Protein AF-A0A410VHI1-F1 (afdb_monomer_lite)

Organism: NCBI:txid1325090

pLDDT: mean 83.97, std 17.62, range [33.5, 98.44]

Radius of gyration: 56.82 Å; chains: 1; bounding box: 134×60×137 Å

Sequence (355 aa):
MPKRRAELAAAEDALKWAASELAWTGETAELVDRIPPRAKASAVQGLLTSRGGRFAAVENAQKTLEDAGEKLANLQARIEAIGTPQDLSGLAGVVKSTSALGDLDAPLLATQREYRDADELCRQQMAMMNPAVVDETSLRAMKILVEAAVKAHRDAVRDLEGRTQSQQAAIRDPTRAVENNRKSYARLVSDEKIVSAEDLTKLRERRDAGWPIIRRRHVDNIAVPESEERAFADGDALLHAYETAVGHADAAADQRFQNAESTAAAMVLARQIADQQDALDSNKQELASLAAERSALAMPGPACGTVSRMARCPLTRCSTGSTRGPICWIRSPSATAQLARQRRCNTKSQKPSDS

Foldseek 3Di:
DVVVVVVVVVVLVVLVVVCVVVPHDDHSVVSVVPPPDVVVVVVVVVVVVVVVVVVVVVVVVVVVVVVVVVVVVVVVVVVVVVPDDDPCVVVVVVVVVVCVVPDPVVVVVVVVVVVVVVVVVVQVLQCPFVVRDRDPVVVVVADDDDPVVLVVLVVVLVVLVVVLVVLVVVLVPLVVVLVVLVVVLVCLCPVLVAQDPVNLVVLVVLLVLLVVVCCCVPVVVHDDPVVSQCVNQVPHDSVVSNVVSVVVSVVNVVSCVVCVVSNVSSVVSVVSSVVSVVVSVVSVVVSVVSVVVVVVSSPPDPRDRNGDDDDPDPPPDPDDDDDDDDDDDPDDDDPPVPVVVVVVPPPPDDDDDDD

Structure (mmCIF, N/CA/C/O backbone):
data_AF-A0A410VHI1-F1
#
_entry.id   AF-A0A410VHI1-F1
#
loop_
_atom_site.group_PDB
_atom_site.id
_atom_site.type_symbol
_atom_site.label_atom_id
_atom_site.label_alt_id
_atom_site.label_comp_id
_atom_site.label_asym_id
_atom_site.label_entity_id
_atom_site.label_seq_id
_atom_site.pdbx_PDB_ins_code
_atom_site.Cartn_x
_atom_site.Cartn_y
_atom_site.Cartn_z
_atom_site.occupancy
_atom_site.B_iso_or_equiv
_atom_site.auth_seq_id
_atom_site.auth_comp_id
_atom_site.auth_asym_id
_atom_site.auth_atom_id
_atom_site.pdbx_PDB_model_num
ATOM 1 N N . MET A 1 1 ? 96.071 -3.707 3.960 1.00 50.59 1 MET A N 1
ATOM 2 C CA . MET A 1 1 ? 94.882 -4.154 3.196 1.00 50.59 1 MET A CA 1
ATOM 3 C C . MET A 1 1 ? 95.267 -5.283 2.236 1.00 50.59 1 MET A C 1
ATOM 5 O O . MET A 1 1 ? 95.837 -4.985 1.193 1.00 50.59 1 MET A O 1
ATOM 9 N N . PRO A 1 2 ? 95.005 -6.558 2.575 1.00 69.94 2 PRO A N 1
ATOM 10 C CA . PRO A 1 2 ? 95.415 -7.720 1.770 1.00 69.94 2 PRO A CA 1
ATOM 11 C C . PRO A 1 2 ? 94.623 -7.898 0.463 1.00 69.94 2 PRO A C 1
ATOM 13 O O . PRO A 1 2 ? 95.212 -8.229 -0.559 1.00 69.94 2 PRO A O 1
ATOM 16 N N . LYS A 1 3 ? 93.311 -7.606 0.462 1.00 73.88 3 LYS A N 1
ATOM 17 C CA . LYS A 1 3 ? 92.432 -7.819 -0.708 1.00 73.88 3 LYS A CA 1
ATOM 18 C C . LYS A 1 3 ? 92.880 -7.058 -1.962 1.00 73.88 3 LYS A C 1
ATOM 20 O O . LYS A 1 3 ? 92.980 -7.655 -3.023 1.00 73.88 3 LYS A O 1
ATOM 25 N N . ARG A 1 4 ? 93.266 -5.783 -1.826 1.00 78.75 4 ARG A N 1
ATOM 26 C CA . ARG A 1 4 ? 93.736 -4.973 -2.967 1.00 78.75 4 ARG A CA 1
ATOM 27 C C . ARG A 1 4 ? 95.038 -5.488 -3.593 1.00 78.75 4 ARG A C 1
ATOM 29 O O . ARG A 1 4 ? 95.267 -5.249 -4.768 1.00 78.75 4 ARG A O 1
ATOM 36 N N . ARG A 1 5 ? 95.892 -6.182 -2.830 1.00 81.31 5 ARG A N 1
ATOM 37 C CA . ARG A 1 5 ? 97.126 -6.778 -3.373 1.00 81.31 5 ARG A CA 1
ATOM 38 C C . ARG A 1 5 ? 96.833 -8.055 -4.158 1.00 81.31 5 ARG A C 1
ATOM 40 O O . ARG A 1 5 ? 97.456 -8.269 -5.186 1.00 81.31 5 ARG A O 1
ATOM 47 N N . ALA A 1 6 ? 95.864 -8.854 -3.704 1.00 81.88 6 ALA A N 1
ATOM 48 C CA . ALA A 1 6 ? 95.409 -10.036 -4.435 1.00 81.88 6 ALA A CA 1
ATOM 49 C C . ALA A 1 6 ? 94.694 -9.661 -5.746 1.00 81.88 6 ALA A C 1
ATOM 51 O O . ALA A 1 6 ? 94.950 -10.279 -6.771 1.00 81.88 6 ALA A O 1
ATOM 52 N N . GLU A 1 7 ? 93.857 -8.617 -5.735 1.00 84.25 7 GLU A N 1
ATOM 53 C CA . GLU A 1 7 ? 93.209 -8.096 -6.950 1.00 84.25 7 GLU A CA 1
ATOM 54 C C . GLU A 1 7 ? 94.225 -7.537 -7.956 1.00 84.25 7 GLU A C 1
ATOM 56 O O . GLU A 1 7 ? 94.087 -7.772 -9.153 1.00 84.25 7 GLU A O 1
ATOM 61 N N . LEU A 1 8 ? 95.266 -6.843 -7.481 1.00 86.06 8 LEU A N 1
ATOM 62 C CA . LEU A 1 8 ? 96.327 -6.328 -8.348 1.00 86.06 8 LEU A CA 1
ATOM 63 C C . LEU A 1 8 ? 97.162 -7.463 -8.955 1.00 86.06 8 LEU A C 1
ATOM 65 O O . LEU A 1 8 ? 97.371 -7.457 -10.161 1.00 86.06 8 LEU A O 1
ATOM 69 N N . ALA A 1 9 ? 97.550 -8.470 -8.165 1.00 84.25 9 ALA A N 1
ATOM 70 C CA . ALA A 1 9 ? 98.263 -9.642 -8.678 1.00 84.25 9 ALA A CA 1
ATOM 71 C C . ALA A 1 9 ? 97.427 -10.417 -9.715 1.00 84.25 9 ALA A C 1
ATOM 73 O O . ALA A 1 9 ? 97.928 -10.757 -10.780 1.00 84.25 9 ALA A O 1
ATOM 74 N N . ALA A 1 10 ? 96.127 -10.614 -9.457 1.00 84.62 10 ALA A N 1
ATOM 75 C CA . ALA A 1 10 ? 95.226 -11.261 -10.411 1.00 84.62 10 ALA A CA 1
ATOM 76 C C . ALA A 1 10 ? 95.068 -10.455 -11.716 1.00 84.62 10 ALA A C 1
ATOM 78 O O . ALA A 1 10 ? 95.012 -11.038 -12.798 1.00 84.62 10 ALA A O 1
ATOM 79 N N . ALA A 1 11 ? 95.017 -9.121 -11.633 1.00 86.31 11 ALA A N 1
ATOM 80 C CA . ALA A 1 11 ? 94.972 -8.256 -12.811 1.00 86.31 11 ALA A CA 1
ATOM 81 C C . ALA A 1 11 ? 96.298 -8.261 -13.593 1.00 86.31 11 ALA A C 1
ATOM 83 O O . ALA A 1 11 ? 96.277 -8.240 -14.823 1.00 86.31 11 ALA A O 1
ATOM 84 N N . GLU A 1 12 ? 97.441 -8.321 -12.908 1.00 86.62 12 GLU A N 1
ATOM 85 C CA . GLU A 1 12 ? 98.762 -8.445 -13.534 1.00 86.62 12 GLU A CA 1
ATOM 86 C C . GLU A 1 12 ? 98.941 -9.792 -14.237 1.00 86.62 12 GLU A C 1
ATOM 88 O O . GLU A 1 12 ? 99.450 -9.828 -15.358 1.00 86.62 12 GLU A O 1
ATOM 93 N N . ASP A 1 13 ? 98.481 -10.886 -13.630 1.00 86.06 13 ASP A N 1
ATOM 94 C CA . ASP A 1 13 ? 98.518 -12.211 -14.250 1.00 86.06 13 ASP A CA 1
ATOM 95 C C . ASP A 1 13 ? 97.589 -12.280 -15.471 1.00 86.06 13 ASP A C 1
ATOM 97 O O . ASP A 1 13 ? 97.986 -12.802 -16.513 1.00 86.06 13 ASP A O 1
ATOM 101 N N . ALA A 1 14 ? 96.396 -11.674 -15.401 1.00 85.62 14 ALA A N 1
ATOM 102 C CA . ALA A 1 14 ? 95.496 -11.552 -16.550 1.00 85.62 14 ALA A CA 1
ATOM 103 C C . ALA A 1 14 ? 96.103 -10.699 -17.679 1.00 85.62 14 ALA A C 1
ATOM 105 O O . ALA A 1 14 ? 95.976 -11.053 -18.853 1.00 85.62 14 ALA A O 1
ATOM 106 N N . LEU A 1 15 ? 96.800 -9.606 -17.338 1.00 86.50 15 LEU A N 1
ATOM 107 C CA . LEU A 1 15 ? 97.523 -8.786 -18.311 1.00 86.50 15 LEU A CA 1
ATOM 108 C C . LEU A 1 15 ? 98.639 -9.590 -18.985 1.00 86.50 15 LEU A C 1
ATOM 110 O O . LEU A 1 15 ? 98.740 -9.574 -20.209 1.00 86.50 15 LEU A O 1
ATOM 114 N N . LYS A 1 16 ? 99.461 -10.307 -18.210 1.00 86.00 16 LYS A N 1
ATOM 115 C CA . LYS A 1 16 ? 100.547 -11.148 -18.740 1.00 86.00 16 LYS A CA 1
ATOM 116 C C . LYS A 1 16 ? 100.008 -12.268 -19.622 1.00 86.00 16 LYS A C 1
ATOM 118 O O . LYS A 1 16 ? 100.587 -12.548 -20.668 1.00 86.00 16 LYS A O 1
ATOM 123 N N . TRP A 1 17 ? 98.889 -12.875 -19.232 1.00 87.56 17 TRP A N 1
ATOM 124 C CA . TRP A 1 17 ? 98.231 -13.905 -20.024 1.00 87.56 17 TRP A CA 1
ATOM 125 C C . TRP A 1 17 ? 97.733 -13.351 -21.368 1.00 87.56 17 TRP A C 1
ATOM 127 O O . TRP A 1 17 ? 98.126 -13.865 -22.413 1.00 87.56 17 TRP A O 1
ATOM 137 N N . ALA A 1 18 ? 96.985 -12.242 -21.370 1.00 85.81 18 ALA A N 1
ATOM 138 C CA . ALA A 1 18 ? 96.522 -11.600 -22.606 1.00 85.81 18 ALA A CA 1
ATOM 139 C C . ALA A 1 18 ? 97.686 -11.088 -23.479 1.00 85.81 18 ALA A C 1
ATOM 141 O O . ALA A 1 18 ? 97.646 -11.173 -24.705 1.00 85.81 18 ALA A O 1
ATOM 142 N N . ALA A 1 19 ? 98.758 -10.592 -22.855 1.00 85.75 19 ALA A N 1
ATOM 143 C CA . ALA A 1 19 ? 99.981 -10.213 -23.552 1.00 85.75 19 ALA A CA 1
ATOM 144 C C . ALA A 1 19 ? 100.651 -11.423 -24.218 1.00 85.75 19 ALA A C 1
ATOM 146 O O . ALA A 1 19 ? 101.110 -11.306 -25.352 1.00 85.75 19 ALA A O 1
ATOM 147 N N . SER A 1 20 ? 100.655 -12.591 -23.566 1.00 86.38 20 SER A N 1
ATOM 148 C CA . SER A 1 20 ? 101.215 -13.820 -24.138 1.00 86.38 20 SER A CA 1
ATOM 149 C C . SER A 1 20 ? 100.446 -14.310 -25.369 1.00 86.38 20 SER A C 1
ATOM 151 O O . SER A 1 20 ? 101.080 -14.747 -26.327 1.00 86.38 20 SER A O 1
ATOM 153 N N . GLU A 1 21 ? 99.115 -14.148 -25.411 1.00 87.06 21 GLU A N 1
ATOM 154 C CA . GLU A 1 21 ? 98.318 -14.445 -26.615 1.00 87.06 21 GLU A CA 1
ATOM 155 C C . GLU A 1 21 ? 98.697 -13.538 -27.794 1.00 87.06 21 GLU A C 1
ATOM 157 O O . GLU A 1 21 ? 98.699 -13.970 -28.946 1.00 87.06 21 GLU A O 1
ATOM 162 N N . LEU A 1 22 ? 99.076 -12.290 -27.509 1.00 87.19 22 LEU A N 1
ATOM 163 C CA . LEU A 1 22 ? 99.590 -11.336 -28.496 1.00 87.19 22 LEU A CA 1
ATOM 164 C C . LEU A 1 22 ? 101.104 -11.473 -28.740 1.00 87.19 22 LEU A C 1
ATOM 166 O O . LEU A 1 22 ? 101.682 -10.664 -29.469 1.00 87.19 22 LEU A O 1
ATOM 170 N N . ALA A 1 23 ? 101.748 -12.478 -28.135 1.00 87.62 23 ALA A N 1
ATOM 171 C CA . ALA A 1 23 ? 103.192 -12.709 -28.149 1.00 87.62 23 ALA A CA 1
ATOM 172 C C . ALA A 1 23 ? 104.035 -11.517 -27.637 1.00 87.62 23 ALA A C 1
ATOM 174 O O . ALA A 1 23 ? 105.162 -11.295 -28.081 1.00 87.62 23 ALA A O 1
ATOM 175 N N . TRP A 1 24 ? 103.506 -10.727 -26.698 1.00 87.00 24 TRP A N 1
ATOM 176 C CA . TRP A 1 24 ? 104.234 -9.649 -26.027 1.00 87.00 24 TRP A CA 1
ATOM 177 C C . TRP A 1 24 ? 104.916 -10.175 -24.757 1.00 87.00 24 TRP A C 1
ATOM 179 O O . TRP A 1 24 ? 104.260 -10.676 -23.848 1.00 87.00 24 TRP A O 1
ATOM 189 N N . THR A 1 25 ? 106.241 -10.031 -24.675 1.00 81.38 25 THR A N 1
ATOM 190 C CA . THR A 1 25 ? 107.061 -10.416 -23.512 1.00 81.38 25 THR A CA 1
ATOM 191 C C . THR A 1 25 ? 107.688 -9.180 -22.865 1.00 81.38 25 THR A C 1
ATOM 193 O O . THR A 1 25 ? 108.237 -8.346 -23.585 1.00 81.38 25 THR A O 1
ATOM 196 N N . GLY A 1 26 ? 107.641 -9.069 -21.536 1.00 82.81 26 GLY A N 1
ATOM 197 C CA . GLY A 1 26 ? 108.225 -7.956 -20.774 1.00 82.81 26 GLY A CA 1
ATOM 198 C C . GLY A 1 26 ? 107.689 -7.887 -19.341 1.00 82.81 26 GLY A C 1
ATOM 199 O O . GLY A 1 26 ? 106.784 -8.647 -18.978 1.00 82.81 26 GLY A O 1
ATOM 200 N N . GLU A 1 27 ? 108.239 -6.986 -18.522 1.00 82.12 27 GLU A N 1
ATOM 201 C CA . GLU A 1 27 ? 107.659 -6.671 -17.207 1.00 82.12 27 GLU A CA 1
ATOM 202 C C . GLU A 1 27 ? 106.307 -5.953 -17.362 1.00 82.12 27 GLU A C 1
ATOM 204 O O . GLU A 1 27 ? 106.017 -5.334 -18.386 1.00 82.12 27 GLU A O 1
ATOM 209 N N . THR A 1 28 ? 105.448 -6.024 -16.340 1.00 82.06 28 THR A N 1
ATOM 210 C CA . THR A 1 28 ? 104.084 -5.461 -16.380 1.00 82.06 28 THR A CA 1
ATOM 211 C C . THR A 1 28 ? 104.056 -3.982 -16.758 1.00 82.06 28 THR A C 1
ATOM 213 O O . THR A 1 28 ? 103.167 -3.575 -17.501 1.00 82.06 28 THR A O 1
ATOM 216 N N . ALA A 1 29 ? 105.043 -3.195 -16.325 1.00 80.62 29 ALA A N 1
ATOM 217 C CA . ALA A 1 29 ? 105.164 -1.788 -16.704 1.00 80.62 29 ALA A CA 1
ATOM 218 C C . ALA A 1 29 ? 105.394 -1.602 -18.218 1.00 80.62 29 ALA A C 1
ATOM 220 O O . ALA A 1 29 ? 104.723 -0.788 -18.848 1.00 80.62 29 ALA A O 1
ATOM 221 N N . GLU A 1 30 ? 106.266 -2.411 -18.826 1.00 82.25 30 GLU A N 1
ATOM 222 C CA . GLU A 1 30 ? 106.550 -2.357 -20.267 1.00 82.25 30 GLU A CA 1
ATOM 223 C C . GLU A 1 30 ? 105.355 -2.823 -21.107 1.00 82.25 30 GLU A C 1
ATOM 225 O O . GLU A 1 30 ? 105.111 -2.309 -22.200 1.00 82.25 30 GLU A O 1
ATOM 230 N N . LEU A 1 31 ? 104.588 -3.794 -20.597 1.00 82.00 31 LEU A N 1
ATOM 231 C CA . LEU A 1 31 ? 103.361 -4.259 -21.241 1.00 82.00 31 LEU A CA 1
ATOM 232 C C . LEU A 1 31 ? 102.292 -3.167 -21.253 1.00 82.00 31 LEU A C 1
ATOM 234 O O . LEU A 1 31 ? 101.638 -2.991 -22.279 1.00 82.00 31 LEU A O 1
ATOM 238 N N . VAL A 1 32 ? 102.143 -2.411 -20.158 1.00 82.38 32 VAL A N 1
ATOM 239 C CA . VAL A 1 32 ? 101.185 -1.298 -20.064 1.00 82.38 32 VAL A CA 1
ATOM 240 C C . VAL A 1 32 ? 101.513 -0.189 -21.066 1.00 82.38 32 VAL A C 1
ATOM 242 O O . VAL A 1 32 ? 100.598 0.291 -21.735 1.00 82.38 32 VAL A O 1
ATOM 245 N N . ASP A 1 33 ? 102.790 0.151 -21.255 1.00 82.19 33 ASP A N 1
ATOM 246 C CA . ASP A 1 33 ? 103.207 1.173 -22.229 1.00 82.19 33 ASP A CA 1
ATOM 247 C C . ASP A 1 33 ? 102.985 0.750 -23.692 1.00 82.19 33 ASP A C 1
ATOM 249 O O . ASP A 1 33 ? 102.826 1.595 -24.578 1.00 82.19 33 ASP A O 1
ATOM 253 N N . ARG A 1 34 ? 102.928 -0.561 -23.969 1.00 82.00 34 ARG A N 1
ATOM 254 C CA . ARG A 1 34 ? 102.606 -1.093 -25.304 1.00 82.00 34 ARG A CA 1
ATOM 255 C C . ARG A 1 34 ? 101.111 -1.135 -25.599 1.00 82.00 34 ARG A C 1
ATOM 257 O O . ARG A 1 34 ? 100.744 -1.222 -26.774 1.00 82.00 34 ARG A O 1
ATOM 264 N N . ILE A 1 35 ? 100.245 -1.062 -24.583 1.00 81.31 35 ILE A N 1
ATOM 265 C CA . ILE A 1 35 ? 98.795 -1.005 -24.795 1.00 81.31 35 ILE A CA 1
ATOM 266 C C . ILE A 1 35 ? 98.493 0.293 -25.550 1.00 81.31 35 ILE A C 1
ATOM 268 O O . ILE A 1 35 ? 98.752 1.382 -25.029 1.00 81.31 35 ILE A O 1
ATOM 272 N N . PRO A 1 36 ? 97.928 0.223 -26.772 1.00 83.06 36 PRO A N 1
ATOM 273 C CA . PRO A 1 36 ? 97.581 1.422 -27.505 1.00 83.06 36 PRO A CA 1
ATOM 274 C C . PRO A 1 36 ? 96.677 2.291 -26.633 1.00 83.06 36 PRO A C 1
ATOM 276 O O . PRO A 1 36 ? 95.730 1.769 -26.033 1.00 83.06 36 PRO A O 1
ATOM 279 N N . PRO A 1 37 ? 96.913 3.614 -26.575 1.00 83.69 37 PRO A N 1
ATOM 280 C CA . PRO A 1 37 ? 96.054 4.495 -25.808 1.00 83.69 37 PRO A CA 1
ATOM 281 C C . PRO A 1 37 ? 94.613 4.262 -26.250 1.00 83.69 37 PRO A C 1
ATOM 283 O O . PRO A 1 37 ? 94.334 4.163 -27.449 1.00 83.69 37 PRO A O 1
ATOM 286 N N . ARG A 1 38 ? 93.695 4.164 -25.284 1.00 79.44 38 ARG A N 1
ATOM 287 C CA . ARG A 1 38 ? 92.293 3.764 -25.499 1.00 79.44 38 ARG A CA 1
ATOM 288 C C . ARG A 1 38 ? 91.613 4.526 -26.646 1.00 79.44 38 ARG A C 1
ATOM 290 O O . ARG A 1 38 ? 90.768 3.969 -27.339 1.00 79.44 38 ARG A O 1
ATOM 297 N N . ALA A 1 39 ? 92.039 5.766 -26.894 1.00 81.19 39 ALA A N 1
ATOM 298 C CA . ALA A 1 39 ? 91.625 6.578 -28.036 1.00 81.19 39 ALA A CA 1
ATOM 299 C C . ALA A 1 39 ? 91.951 5.945 -29.408 1.00 81.19 39 ALA A C 1
ATOM 301 O O . ALA A 1 39 ? 91.089 5.926 -30.283 1.00 81.19 39 ALA A O 1
ATOM 302 N N . LYS A 1 40 ? 93.153 5.384 -29.605 1.00 85.00 40 LYS A N 1
ATOM 303 C CA . LYS A 1 40 ? 93.554 4.716 -30.858 1.00 85.00 40 LYS A CA 1
ATOM 304 C C . LYS A 1 40 ? 92.821 3.388 -31.054 1.00 85.00 40 LYS A C 1
ATOM 306 O O . LYS A 1 40 ? 92.347 3.123 -32.154 1.00 85.00 40 LYS A O 1
ATOM 311 N N . ALA A 1 41 ? 92.677 2.589 -29.994 1.00 84.94 41 ALA A N 1
ATOM 312 C CA . ALA A 1 41 ? 91.912 1.340 -30.051 1.00 84.94 41 ALA A CA 1
ATOM 313 C C . ALA A 1 41 ? 90.433 1.602 -30.394 1.00 84.94 41 ALA A C 1
ATOM 315 O O . ALA A 1 41 ? 89.883 0.962 -31.287 1.00 84.94 41 ALA A O 1
ATOM 316 N N . SER A 1 42 ? 89.829 2.617 -29.765 1.00 85.06 42 SER A N 1
ATOM 317 C CA . SER A 1 42 ? 88.466 3.070 -30.072 1.00 85.06 42 SER A CA 1
ATOM 318 C C . SER A 1 42 ? 88.328 3.551 -31.523 1.00 85.06 42 SER A C 1
ATOM 320 O O . SER A 1 42 ? 87.373 3.185 -32.204 1.00 85.06 42 SER A O 1
ATOM 322 N N . ALA A 1 43 ? 89.310 4.296 -32.046 1.00 89.62 43 ALA A N 1
ATOM 323 C CA . ALA A 1 43 ? 89.304 4.740 -33.441 1.00 89.62 43 ALA A CA 1
ATOM 324 C C . ALA A 1 43 ? 89.365 3.565 -34.436 1.00 89.62 43 ALA A C 1
ATOM 326 O O . ALA A 1 43 ? 88.599 3.537 -35.398 1.00 89.62 43 ALA A O 1
ATOM 327 N N . VAL A 1 44 ? 90.225 2.567 -34.196 1.00 90.50 44 VAL A N 1
ATOM 328 C CA . VAL A 1 44 ? 90.322 1.367 -35.049 1.00 90.50 44 VAL A CA 1
ATOM 329 C C . VAL A 1 44 ? 89.045 0.531 -34.972 1.00 90.50 44 VAL A C 1
ATOM 331 O O . VAL A 1 44 ? 88.531 0.109 -36.007 1.00 90.50 44 VAL A O 1
ATOM 334 N N . GLN A 1 45 ? 88.481 0.345 -33.776 1.00 89.44 45 GLN A N 1
ATOM 335 C CA . GLN A 1 45 ? 87.205 -0.349 -33.605 1.00 89.44 45 GLN A CA 1
ATOM 336 C C . GLN A 1 45 ? 86.061 0.399 -34.306 1.00 89.44 45 GLN A C 1
ATOM 338 O O . GLN A 1 45 ? 85.227 -0.226 -34.964 1.00 89.44 45 GLN A O 1
ATOM 343 N N . GLY A 1 46 ? 86.059 1.734 -34.252 1.00 90.44 46 GLY A N 1
ATOM 344 C CA . GLY A 1 46 ? 85.135 2.583 -35.002 1.00 90.44 46 GLY A CA 1
ATOM 345 C C . GLY A 1 46 ? 85.275 2.414 -36.518 1.00 90.44 46 GLY A C 1
ATOM 346 O O . GLY A 1 46 ? 84.270 2.269 -37.212 1.00 90.44 46 GLY A O 1
ATOM 347 N N . LEU A 1 47 ? 86.504 2.349 -37.044 1.00 93.88 47 LEU A N 1
ATOM 348 C CA . LEU A 1 47 ? 86.757 2.104 -38.470 1.00 93.88 47 LEU A CA 1
ATOM 349 C C . LEU A 1 47 ? 86.347 0.694 -38.908 1.00 93.88 47 LEU A C 1
ATOM 351 O O . LEU A 1 47 ? 85.756 0.549 -39.976 1.00 93.88 47 LEU A O 1
ATOM 355 N N . LEU A 1 48 ? 86.606 -0.335 -38.096 1.00 93.62 48 LEU A N 1
ATOM 356 C CA . LEU A 1 48 ? 86.163 -1.708 -38.367 1.00 93.62 48 LEU A CA 1
ATOM 357 C C . LEU A 1 48 ? 84.636 -1.819 -38.353 1.00 93.62 48 LEU A C 1
ATOM 359 O O . LEU A 1 48 ? 84.062 -2.437 -39.247 1.00 93.62 48 LEU A O 1
ATOM 363 N N . THR A 1 49 ? 83.979 -1.157 -37.401 1.00 92.50 49 THR A N 1
ATOM 364 C CA . THR A 1 49 ? 82.512 -1.102 -37.318 1.00 92.50 49 THR A CA 1
ATOM 365 C C . THR A 1 49 ? 81.927 -0.361 -38.523 1.00 92.50 49 THR A C 1
ATOM 367 O O . THR A 1 49 ? 80.993 -0.844 -39.157 1.00 92.50 49 THR A O 1
ATOM 370 N N . SER A 1 50 ? 82.522 0.775 -38.905 1.00 92.81 50 SER A N 1
ATOM 371 C CA . SER A 1 50 ? 82.136 1.541 -40.097 1.00 92.81 50 SER A CA 1
ATOM 372 C C . SER A 1 50 ? 82.341 0.742 -41.386 1.00 92.81 50 SER A C 1
ATOM 374 O O . SER A 1 50 ? 81.469 0.728 -42.255 1.00 92.81 50 SER A O 1
ATOM 376 N N . ARG A 1 51 ? 83.456 0.006 -41.500 1.00 95.38 51 ARG A N 1
ATOM 377 C CA . ARG A 1 51 ? 83.705 -0.916 -42.614 1.00 95.38 51 ARG A CA 1
ATOM 378 C C . ARG A 1 51 ? 82.633 -2.002 -42.657 1.00 95.38 51 ARG A C 1
ATOM 380 O O . ARG A 1 51 ? 82.019 -2.166 -43.704 1.00 95.38 51 ARG A O 1
ATOM 387 N N . GLY A 1 52 ? 82.368 -2.686 -41.545 1.00 94.50 52 GLY A N 1
ATOM 388 C CA . GLY A 1 52 ? 81.316 -3.704 -41.460 1.00 94.50 52 GLY A CA 1
ATOM 389 C C . GLY A 1 52 ? 79.947 -3.167 -41.889 1.00 94.50 52 GLY A C 1
ATOM 390 O O . GLY A 1 52 ? 79.288 -3.773 -42.728 1.00 94.50 52 GLY A O 1
ATOM 391 N N . GLY A 1 53 ? 79.572 -1.975 -41.411 1.00 92.81 53 GLY A N 1
ATOM 392 C CA . GLY A 1 53 ? 78.328 -1.307 -41.803 1.00 92.81 53 GLY A CA 1
ATOM 393 C C . GLY A 1 53 ? 78.252 -0.980 -43.298 1.00 92.81 53 GLY A C 1
ATOM 394 O O . GLY A 1 53 ? 77.218 -1.200 -43.922 1.00 92.81 53 GLY A O 1
ATOM 395 N N . ARG A 1 54 ? 79.351 -0.512 -43.905 1.00 95.25 54 ARG A N 1
ATOM 396 C CA . ARG A 1 54 ? 79.405 -0.241 -45.354 1.00 95.25 54 ARG A CA 1
ATOM 397 C C . ARG A 1 54 ? 79.302 -1.515 -46.190 1.00 95.25 54 ARG A C 1
ATOM 399 O O . ARG A 1 54 ? 78.590 -1.509 -47.186 1.00 95.25 54 ARG A O 1
ATOM 406 N N . PHE A 1 55 ? 79.975 -2.595 -45.791 1.00 95.19 55 PHE A N 1
ATOM 407 C CA . PHE A 1 55 ? 79.885 -3.880 -46.492 1.00 95.19 55 PHE A CA 1
ATOM 408 C C . PHE A 1 55 ? 78.464 -4.454 -46.430 1.00 95.19 55 PHE A C 1
ATOM 410 O O . PHE A 1 55 ? 77.922 -4.822 -47.468 1.00 95.19 55 PHE A O 1
ATOM 417 N N . ALA A 1 56 ? 77.824 -4.426 -45.256 1.00 91.50 56 ALA A N 1
ATOM 418 C CA . ALA A 1 56 ? 76.433 -4.852 -45.109 1.00 91.50 56 ALA A CA 1
ATOM 419 C C . ALA A 1 56 ? 75.462 -3.994 -45.944 1.00 91.50 56 ALA A C 1
ATOM 421 O O . ALA A 1 56 ? 74.527 -4.519 -46.544 1.00 91.50 56 ALA A O 1
ATOM 422 N N . ALA A 1 57 ? 75.692 -2.678 -46.027 1.00 91.50 57 ALA A N 1
ATOM 423 C CA . ALA A 1 57 ? 74.872 -1.786 -46.845 1.00 91.50 57 ALA A CA 1
ATOM 424 C C . ALA A 1 57 ? 74.993 -2.088 -48.348 1.00 91.50 57 ALA A C 1
ATOM 426 O O . ALA A 1 57 ? 73.982 -2.084 -49.048 1.00 91.50 57 ALA A O 1
ATOM 427 N N . VAL A 1 58 ? 76.206 -2.372 -48.837 1.00 96.06 58 VAL A N 1
ATOM 428 C CA . VAL A 1 58 ? 76.434 -2.757 -50.240 1.00 96.06 58 VAL A CA 1
ATOM 429 C C . VAL A 1 58 ? 75.775 -4.098 -50.547 1.00 96.06 58 VAL A C 1
ATOM 431 O O . VAL A 1 58 ? 75.067 -4.198 -51.544 1.00 96.06 58 VAL A O 1
ATOM 434 N N . GLU A 1 59 ? 75.942 -5.098 -49.679 1.00 94.81 59 GLU A N 1
ATOM 435 C CA . GLU A 1 59 ? 75.316 -6.412 -49.863 1.00 94.81 59 GLU A CA 1
ATOM 436 C C . GLU A 1 59 ? 73.781 -6.306 -49.886 1.00 94.81 59 GLU A C 1
ATOM 438 O O . GLU A 1 59 ? 73.123 -6.896 -50.741 1.00 94.81 59 GLU A O 1
ATOM 443 N N . ASN A 1 60 ? 73.193 -5.497 -48.997 1.00 91.75 60 ASN A N 1
ATOM 444 C CA . ASN A 1 60 ? 71.749 -5.273 -48.979 1.00 91.75 60 ASN A CA 1
ATOM 445 C C . ASN A 1 60 ? 71.258 -4.533 -50.234 1.00 91.75 60 ASN A C 1
ATOM 447 O O . ASN A 1 60 ? 70.236 -4.904 -50.799 1.00 91.75 60 ASN A O 1
ATOM 451 N N . ALA A 1 61 ? 71.990 -3.514 -50.696 1.00 92.44 61 ALA A N 1
ATOM 452 C CA . ALA A 1 61 ? 71.649 -2.785 -51.918 1.00 92.44 61 ALA A CA 1
ATOM 453 C C . ALA A 1 61 ? 71.752 -3.659 -53.181 1.00 92.44 61 ALA A C 1
ATOM 455 O O . ALA A 1 61 ? 71.004 -3.459 -54.135 1.00 92.44 61 ALA A O 1
ATOM 456 N N . GLN A 1 62 ? 72.665 -4.632 -53.195 1.00 96.25 62 GLN A N 1
ATOM 457 C CA . GLN A 1 62 ? 72.763 -5.610 -54.277 1.00 96.25 62 GLN A CA 1
ATOM 458 C C . GLN A 1 62 ? 71.554 -6.549 -54.287 1.00 96.25 62 GLN A C 1
ATOM 460 O O . GLN A 1 62 ? 70.930 -6.701 -55.334 1.00 96.25 62 GLN A O 1
ATOM 465 N N . LYS A 1 63 ? 71.161 -7.089 -53.124 1.00 93.31 63 LYS A N 1
ATOM 466 C CA . LYS A 1 63 ? 69.961 -7.936 -53.003 1.00 93.31 63 LYS A CA 1
ATOM 467 C C . LYS A 1 63 ? 68.686 -7.200 -53.415 1.00 93.31 63 LYS A C 1
ATOM 469 O O . LYS A 1 63 ? 67.879 -7.742 -54.157 1.00 93.31 63 LYS A O 1
ATOM 474 N N . THR A 1 64 ? 68.512 -5.941 -53.006 1.00 92.81 64 THR A N 1
ATOM 475 C CA . THR A 1 64 ? 67.323 -5.169 -53.406 1.00 92.81 64 THR A CA 1
ATOM 476 C C . THR A 1 64 ? 67.283 -4.868 -54.903 1.00 92.81 64 THR A C 1
ATOM 478 O O . THR A 1 64 ? 66.195 -4.773 -55.471 1.00 92.81 64 THR A O 1
ATOM 481 N N . LEU A 1 65 ? 68.442 -4.706 -55.547 1.00 96.12 65 LEU A N 1
ATOM 482 C CA . LEU A 1 65 ? 68.529 -4.514 -56.992 1.00 96.12 65 LEU A CA 1
ATOM 483 C C . LEU A 1 65 ? 68.181 -5.803 -57.745 1.00 96.12 65 LEU A C 1
ATOM 485 O O . LEU A 1 65 ? 67.460 -5.735 -58.737 1.00 96.12 65 LEU A O 1
ATOM 489 N N . GLU A 1 66 ? 68.637 -6.954 -57.252 1.00 94.81 66 GLU A N 1
ATOM 490 C CA . GLU A 1 66 ? 68.282 -8.273 -57.784 1.00 94.81 66 GLU A CA 1
ATOM 491 C C . GLU A 1 66 ? 66.770 -8.531 -57.663 1.00 94.81 66 GLU A C 1
ATOM 493 O O . GLU A 1 66 ? 66.112 -8.744 -58.680 1.00 94.81 66 GLU A O 1
ATOM 498 N N . ASP A 1 67 ? 66.182 -8.336 -56.475 1.00 92.88 67 ASP A N 1
ATOM 499 C CA . ASP A 1 67 ? 64.732 -8.453 -56.243 1.00 92.88 67 ASP A CA 1
ATOM 500 C C . ASP A 1 67 ? 63.909 -7.517 -57.146 1.00 92.88 67 ASP A C 1
ATOM 502 O O . ASP A 1 67 ? 62.820 -7.857 -57.622 1.00 92.88 67 ASP A O 1
ATOM 506 N N . ALA A 1 68 ? 64.385 -6.284 -57.348 1.00 92.50 68 ALA A N 1
ATOM 507 C CA . ALA A 1 68 ? 63.730 -5.323 -58.229 1.00 92.50 68 ALA A CA 1
ATOM 508 C C . ALA A 1 68 ? 63.840 -5.746 -59.700 1.00 92.50 68 ALA A C 1
ATOM 510 O O . ALA A 1 68 ? 62.867 -5.603 -60.443 1.00 92.50 68 ALA A O 1
ATOM 511 N N . GLY A 1 69 ? 64.988 -6.296 -60.102 1.00 95.25 69 GLY A N 1
ATOM 512 C CA . GLY A 1 69 ? 65.216 -6.864 -61.427 1.00 95.25 69 GLY A CA 1
ATOM 513 C C . GLY A 1 69 ? 64.292 -8.046 -61.711 1.00 95.25 69 GLY A C 1
ATOM 514 O O . GLY A 1 69 ? 63.618 -8.054 -62.739 1.00 95.25 69 GLY A O 1
ATOM 515 N N . GLU A 1 70 ? 64.171 -8.987 -60.773 1.00 93.25 70 GLU A N 1
ATOM 516 C CA . GLU A 1 70 ? 63.243 -10.119 -60.876 1.00 93.25 70 GLU A CA 1
ATOM 517 C C . GLU A 1 70 ? 61.783 -9.660 -60.988 1.00 93.25 70 GLU A C 1
ATOM 519 O O . GLU A 1 70 ? 61.030 -10.158 -61.828 1.00 93.25 70 GLU A O 1
ATOM 524 N N . LYS A 1 71 ? 61.366 -8.664 -60.191 1.00 92.94 71 LYS A N 1
ATOM 525 C CA . LYS A 1 71 ? 60.015 -8.080 -60.279 1.00 92.94 71 LYS A CA 1
ATOM 526 C C . LYS A 1 71 ? 59.765 -7.413 -61.623 1.00 92.94 71 LYS A C 1
ATOM 528 O O . LYS A 1 71 ? 58.673 -7.553 -62.171 1.00 92.94 71 LYS A O 1
ATOM 533 N N . LEU A 1 72 ? 60.750 -6.686 -62.147 1.00 93.81 72 LEU A N 1
ATOM 534 C CA . LEU A 1 72 ? 60.648 -6.026 -63.443 1.00 93.81 72 LEU A CA 1
ATOM 535 C C . LEU A 1 72 ? 60.527 -7.070 -64.557 1.00 93.81 72 LEU A C 1
ATOM 537 O O . LEU A 1 72 ? 59.610 -6.968 -65.368 1.00 93.81 72 LEU A O 1
ATOM 541 N N . ALA A 1 73 ? 61.364 -8.110 -64.537 1.00 92.56 73 ALA A N 1
ATOM 542 C CA . ALA A 1 73 ? 61.295 -9.220 -65.483 1.00 92.56 73 ALA A CA 1
ATOM 543 C C . ALA A 1 73 ? 59.946 -9.957 -65.411 1.00 92.56 73 ALA A C 1
ATOM 545 O O . ALA A 1 73 ? 59.342 -10.248 -66.440 1.00 92.56 73 ALA A O 1
ATOM 546 N N . ASN A 1 74 ? 59.414 -10.194 -64.207 1.00 93.50 74 ASN A N 1
ATOM 547 C CA . ASN A 1 74 ? 58.090 -10.793 -64.018 1.00 93.50 74 ASN A CA 1
ATOM 548 C C . ASN A 1 74 ? 56.973 -9.896 -64.578 1.00 93.50 74 ASN A C 1
ATOM 550 O O . ASN A 1 74 ? 56.095 -10.367 -65.298 1.00 93.50 74 ASN A O 1
ATOM 554 N N . LEU A 1 75 ? 57.013 -8.588 -64.303 1.00 92.31 75 LEU A N 1
ATOM 555 C CA . LEU A 1 75 ? 56.047 -7.637 -64.856 1.00 92.31 75 LEU A CA 1
ATOM 556 C C . LEU A 1 75 ? 56.130 -7.561 -66.384 1.00 92.31 75 LEU A C 1
ATOM 558 O O . LEU A 1 75 ? 55.086 -7.543 -67.030 1.00 92.31 75 LEU A O 1
ATOM 562 N N . GLN A 1 76 ? 57.334 -7.569 -66.960 1.00 91.50 76 GLN A N 1
ATOM 563 C CA . GLN A 1 76 ? 57.532 -7.622 -68.410 1.00 91.50 76 GLN A CA 1
ATOM 564 C C . GLN A 1 76 ? 56.958 -8.908 -69.003 1.00 91.50 76 GLN A C 1
ATOM 566 O O . GLN A 1 76 ? 56.145 -8.826 -69.918 1.00 91.50 76 GLN A O 1
ATOM 571 N N . ALA A 1 77 ? 57.261 -10.070 -68.420 1.00 89.81 77 ALA A N 1
ATOM 572 C CA . ALA A 1 77 ? 56.700 -11.347 -68.856 1.00 89.81 77 ALA A CA 1
ATOM 573 C C . ALA A 1 77 ? 55.165 -11.371 -68.758 1.00 89.81 77 ALA A C 1
ATOM 575 O O . ALA A 1 77 ? 54.495 -11.904 -69.638 1.00 89.81 77 ALA A O 1
ATOM 576 N N . ARG A 1 78 ? 54.575 -10.757 -67.721 1.00 89.00 78 ARG A N 1
ATOM 577 C CA . ARG A 1 78 ? 53.114 -10.610 -67.599 1.00 89.00 78 ARG A CA 1
ATOM 578 C C . ARG A 1 78 ? 52.534 -9.685 -68.665 1.00 89.00 78 ARG A C 1
ATOM 580 O O . ARG A 1 78 ? 51.473 -9.994 -69.193 1.00 89.00 78 ARG A O 1
ATOM 587 N N . ILE A 1 79 ? 53.199 -8.571 -68.972 1.00 85.94 79 ILE A N 1
ATOM 588 C CA . ILE A 1 79 ? 52.779 -7.651 -70.038 1.00 85.94 79 ILE A CA 1
ATOM 589 C C . ILE A 1 79 ? 52.844 -8.358 -71.397 1.00 85.94 79 ILE A C 1
ATOM 591 O O . ILE A 1 79 ? 51.882 -8.297 -72.157 1.00 85.94 79 ILE A O 1
ATOM 595 N N . GLU A 1 80 ? 53.927 -9.083 -71.677 1.00 87.75 80 GLU A N 1
ATOM 596 C CA . GLU A 1 80 ? 54.083 -9.868 -72.904 1.00 87.75 80 GLU A CA 1
ATOM 597 C C . GLU A 1 80 ? 53.045 -10.994 -73.003 1.00 87.75 80 GLU A C 1
ATOM 599 O O . GLU A 1 80 ? 52.445 -11.175 -74.061 1.00 87.75 80 GLU A O 1
ATOM 604 N N . ALA A 1 81 ? 52.760 -11.697 -71.900 1.00 87.25 81 ALA A N 1
ATOM 605 C CA . ALA A 1 81 ? 51.740 -12.745 -71.847 1.00 87.25 81 ALA A CA 1
ATOM 606 C C . ALA A 1 81 ? 50.314 -12.218 -72.087 1.00 87.25 81 ALA A C 1
ATOM 608 O O . ALA A 1 81 ? 49.474 -12.946 -72.613 1.00 87.25 81 ALA A O 1
ATOM 609 N N . ILE A 1 82 ? 50.031 -10.967 -71.709 1.00 81.69 82 ILE A N 1
ATOM 610 C CA . ILE A 1 82 ? 48.742 -10.307 -71.973 1.00 81.69 82 ILE A CA 1
ATOM 611 C C . ILE A 1 82 ? 48.609 -9.918 -73.461 1.00 81.69 82 ILE A C 1
ATOM 613 O O . ILE A 1 82 ? 47.491 -9.835 -73.970 1.00 81.69 82 ILE A O 1
ATOM 617 N N . GLY A 1 83 ? 49.724 -9.754 -74.182 1.00 79.81 83 GLY A N 1
ATOM 618 C CA . GLY A 1 83 ? 49.744 -9.415 -75.605 1.00 79.81 83 GLY A CA 1
ATOM 619 C C . GLY A 1 83 ? 49.415 -7.945 -75.897 1.00 79.81 83 GLY A C 1
ATOM 620 O O . GLY A 1 83 ? 49.246 -7.123 -74.996 1.00 79.81 83 GLY A O 1
ATOM 621 N N . THR A 1 84 ? 49.353 -7.584 -77.184 1.00 71.25 84 THR A N 1
ATOM 622 C CA . THR A 1 84 ? 49.041 -6.211 -77.618 1.00 71.25 84 THR A CA 1
ATOM 623 C C . THR A 1 84 ? 47.682 -5.769 -77.070 1.00 71.25 84 THR A C 1
ATOM 625 O O . THR A 1 84 ? 46.719 -6.526 -77.224 1.00 71.25 84 THR A O 1
ATOM 628 N N . PRO A 1 85 ? 47.573 -4.565 -76.476 1.00 64.38 85 PRO A N 1
ATOM 629 C CA . PRO A 1 85 ? 46.334 -4.100 -75.871 1.00 64.38 85 PRO A CA 1
ATOM 630 C C . PRO A 1 85 ? 45.219 -4.114 -76.917 1.00 64.38 85 PRO A C 1
ATOM 632 O O . PRO A 1 85 ? 45.255 -3.363 -77.892 1.00 64.38 85 PRO A O 1
ATOM 635 N N . GLN A 1 86 ? 44.245 -5.007 -76.726 1.00 67.56 86 GLN A N 1
ATOM 636 C CA . GLN A 1 86 ? 42.993 -4.967 -77.472 1.00 67.56 86 GLN A CA 1
ATOM 637 C C . GLN A 1 86 ? 42.322 -3.617 -77.212 1.00 67.56 86 GLN A C 1
ATOM 639 O O . GLN A 1 86 ? 42.458 -3.052 -76.127 1.00 67.56 86 GLN A O 1
ATOM 644 N N . ASP A 1 87 ? 41.619 -3.087 -78.209 1.00 74.50 87 ASP A N 1
ATOM 645 C CA . ASP A 1 87 ? 40.941 -1.802 -78.091 1.00 74.50 87 ASP A CA 1
ATOM 646 C C . ASP A 1 87 ? 39.878 -1.844 -76.973 1.00 74.50 87 ASP A C 1
ATOM 648 O O . ASP A 1 87 ? 38.786 -2.388 -77.132 1.00 74.50 87 ASP A O 1
ATOM 652 N N . LEU A 1 88 ? 40.217 -1.278 -75.810 1.00 79.50 88 LEU A N 1
ATOM 653 C CA . LEU A 1 88 ? 39.338 -1.173 -74.643 1.00 79.50 88 LEU A CA 1
ATOM 654 C C . LEU A 1 88 ? 38.361 0.010 -74.752 1.00 79.50 88 LEU A C 1
ATOM 656 O O . LEU A 1 88 ? 37.657 0.300 -73.783 1.00 79.50 88 LEU A O 1
ATOM 660 N N . SER A 1 89 ? 38.292 0.702 -75.897 1.00 78.62 89 SER A N 1
ATOM 661 C CA . SER A 1 89 ? 37.390 1.843 -76.109 1.00 78.62 89 SER A CA 1
ATOM 662 C C . SER A 1 89 ? 35.922 1.493 -75.827 1.00 78.62 89 SER A C 1
ATOM 664 O O . SER A 1 89 ? 35.212 2.277 -75.192 1.00 78.62 89 SER A O 1
ATOM 666 N N . GLY A 1 90 ? 35.489 0.280 -76.190 1.00 81.44 90 GLY A N 1
ATOM 667 C CA . GLY A 1 90 ? 34.152 -0.235 -75.882 1.00 81.44 90 GLY A CA 1
ATOM 668 C C . GLY A 1 90 ? 33.903 -0.398 -74.378 1.00 81.44 90 GLY A C 1
ATOM 669 O O . GLY A 1 90 ? 32.882 0.061 -73.866 1.00 81.44 90 GLY A O 1
ATOM 670 N N . LEU A 1 91 ? 34.860 -0.975 -73.642 1.00 81.75 91 LEU A N 1
ATOM 671 C CA . LEU A 1 91 ? 34.763 -1.147 -72.187 1.00 81.75 91 LEU A CA 1
ATOM 672 C C . LEU A 1 91 ? 34.807 0.205 -71.461 1.00 81.75 91 LEU A C 1
ATOM 674 O O . LEU A 1 91 ? 34.038 0.426 -70.529 1.00 81.75 91 LEU A O 1
ATOM 678 N N . ALA A 1 92 ? 35.649 1.134 -71.917 1.00 81.94 92 ALA A N 1
ATOM 679 C CA . ALA A 1 92 ? 35.702 2.497 -71.397 1.00 81.94 92 ALA A CA 1
ATOM 680 C C . ALA A 1 92 ? 34.375 3.244 -71.622 1.00 81.94 92 ALA A C 1
ATOM 682 O O . ALA A 1 92 ? 33.922 3.965 -70.734 1.00 81.94 92 ALA A O 1
ATOM 683 N N . GLY A 1 93 ? 33.720 3.031 -72.769 1.00 85.19 93 GLY A N 1
ATOM 684 C CA . GLY A 1 93 ? 32.373 3.531 -73.044 1.00 85.19 93 GLY A CA 1
ATOM 685 C C . GLY A 1 93 ? 31.333 2.982 -72.064 1.00 85.19 93 GLY A C 1
ATOM 686 O O . GLY A 1 93 ? 30.574 3.760 -71.484 1.00 85.19 93 GLY A O 1
ATOM 687 N N . VAL A 1 94 ? 31.352 1.669 -71.805 1.00 84.88 94 VAL A N 1
ATOM 688 C CA . VAL A 1 94 ? 30.449 1.024 -70.835 1.00 84.88 94 VAL A CA 1
ATOM 689 C C . VAL A 1 94 ? 30.707 1.539 -69.417 1.00 84.88 94 VAL A C 1
ATOM 691 O O . VAL A 1 94 ? 29.768 2.012 -68.786 1.00 84.88 94 VAL A O 1
ATOM 694 N N . VAL A 1 95 ? 31.958 1.569 -68.946 1.00 84.88 95 VAL A N 1
ATOM 695 C CA . VAL A 1 95 ? 32.318 2.081 -67.606 1.00 84.88 95 VAL A CA 1
ATOM 696 C C . VAL A 1 95 ? 31.943 3.557 -67.444 1.00 84.88 95 VAL A C 1
ATOM 698 O O . VAL A 1 95 ? 31.475 3.977 -66.384 1.00 84.88 95 VAL A O 1
ATOM 701 N N . LYS A 1 96 ? 32.101 4.368 -68.497 1.00 82.12 96 LYS A N 1
ATOM 702 C CA . LYS A 1 96 ? 31.677 5.773 -68.492 1.00 82.12 96 LYS A CA 1
ATOM 703 C C . LYS A 1 96 ? 30.153 5.909 -68.464 1.00 82.12 96 LYS A C 1
ATOM 705 O O . LYS A 1 96 ? 29.644 6.783 -67.774 1.00 82.12 96 LYS A O 1
ATOM 710 N N . SER A 1 97 ? 29.422 5.037 -69.159 1.00 80.81 97 SER A N 1
ATOM 711 C CA . SER A 1 97 ? 27.955 5.016 -69.112 1.00 80.81 97 SER A CA 1
ATOM 712 C C . SER A 1 97 ? 27.413 4.549 -67.754 1.00 80.81 97 SER A C 1
ATOM 714 O O . SER A 1 97 ? 26.476 5.152 -67.240 1.00 80.81 97 SER A O 1
ATOM 716 N N . THR A 1 98 ? 28.043 3.557 -67.114 1.00 79.94 98 THR A N 1
ATOM 717 C CA . THR A 1 98 ? 27.636 3.064 -65.789 1.00 79.94 98 THR A CA 1
ATOM 718 C C . THR A 1 98 ? 28.017 4.035 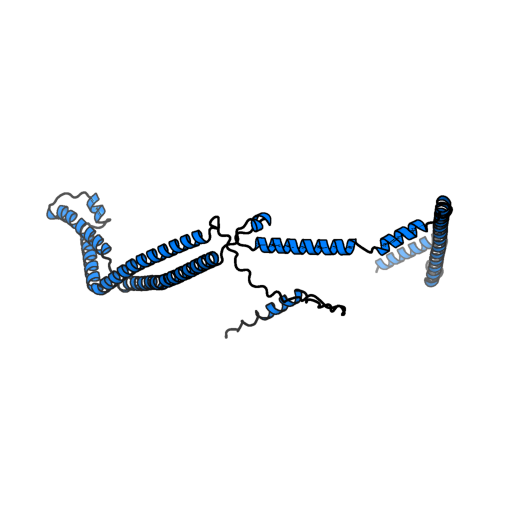-64.676 1.00 79.94 98 THR A C 1
ATOM 720 O O . THR A 1 98 ? 27.244 4.223 -63.748 1.00 79.94 98 THR A O 1
ATOM 723 N N . SER A 1 99 ? 29.161 4.718 -64.781 1.00 75.94 99 SER A N 1
ATOM 724 C CA . SER A 1 99 ? 29.527 5.790 -63.842 1.00 75.94 99 SER A CA 1
ATOM 725 C C . SER A 1 99 ? 28.702 7.067 -64.040 1.00 75.94 99 SER A C 1
ATOM 727 O O . SER A 1 99 ? 28.450 7.776 -63.069 1.00 75.94 99 SER A O 1
ATOM 729 N N . ALA A 1 100 ? 28.217 7.343 -65.258 1.00 78.06 100 ALA A N 1
ATOM 730 C CA . ALA A 1 100 ? 27.287 8.445 -65.522 1.00 78.06 100 ALA A CA 1
ATOM 731 C C . ALA A 1 100 ? 25.895 8.222 -64.906 1.00 78.06 100 ALA A C 1
ATOM 733 O O . ALA A 1 100 ? 25.217 9.200 -64.595 1.00 78.06 100 ALA A O 1
ATOM 734 N N . LEU A 1 101 ? 25.484 6.965 -64.688 1.00 77.25 101 LEU A N 1
ATOM 735 C CA . LEU A 1 101 ? 24.266 6.629 -63.936 1.00 77.25 101 LEU A CA 1
ATOM 736 C C . LEU A 1 101 ? 24.398 6.909 -62.427 1.00 77.25 101 LEU A C 1
ATOM 738 O O . LEU A 1 101 ? 23.390 6.926 -61.723 1.00 77.25 101 LEU A O 1
ATOM 742 N N . GLY A 1 102 ? 25.610 7.214 -61.954 1.00 82.25 102 GLY A N 1
ATOM 743 C CA . GLY A 1 102 ? 25.888 7.604 -60.579 1.00 82.25 102 GLY A CA 1
ATOM 744 C C . GLY A 1 102 ? 25.881 6.438 -59.592 1.00 82.25 102 GLY A C 1
ATOM 745 O O . GLY A 1 102 ? 25.590 5.292 -59.927 1.00 82.25 102 GLY A O 1
ATOM 746 N N . ASP A 1 103 ? 26.234 6.755 -58.349 1.00 81.31 103 ASP A N 1
ATOM 747 C CA . ASP A 1 103 ? 26.138 5.832 -57.223 1.00 81.31 103 ASP A CA 1
ATOM 748 C C . ASP A 1 103 ? 24.659 5.665 -56.840 1.00 81.31 103 ASP A C 1
ATOM 750 O O . ASP A 1 103 ? 24.093 6.491 -56.123 1.00 81.31 103 ASP A O 1
ATOM 754 N N . LEU A 1 104 ? 24.019 4.627 -57.384 1.00 84.38 104 LEU A N 1
ATOM 755 C CA . LEU A 1 104 ? 22.651 4.227 -57.041 1.00 84.38 104 LEU A CA 1
ATOM 756 C C . LEU A 1 104 ? 22.582 3.503 -55.686 1.00 84.38 104 LEU A C 1
ATOM 758 O O . LEU A 1 104 ? 21.498 3.401 -55.104 1.00 84.38 104 LEU A O 1
ATOM 762 N N . ASP A 1 105 ? 23.720 3.058 -55.149 1.00 86.44 105 ASP A N 1
ATOM 763 C CA . ASP A 1 105 ? 23.784 2.381 -53.856 1.00 86.44 105 ASP A CA 1
ATOM 764 C C . ASP A 1 105 ? 23.610 3.387 -52.716 1.00 86.44 105 ASP A C 1
ATOM 766 O O . ASP A 1 105 ? 22.899 3.110 -51.751 1.00 86.44 105 ASP A O 1
ATOM 770 N N . ALA A 1 106 ? 24.168 4.594 -52.840 1.00 87.00 106 ALA A N 1
ATOM 771 C CA . ALA A 1 106 ? 23.971 5.666 -51.866 1.00 87.00 106 ALA A CA 1
ATOM 772 C C . ALA A 1 106 ? 22.484 6.025 -51.610 1.00 87.00 106 ALA A C 1
ATOM 774 O O . ALA A 1 106 ? 22.072 5.998 -50.443 1.00 87.00 106 ALA A O 1
ATOM 775 N N . PRO A 1 107 ? 21.639 6.335 -52.620 1.00 89.38 107 PRO A N 1
ATOM 776 C CA . PRO A 1 107 ? 20.219 6.608 -52.401 1.00 89.38 107 PRO A CA 1
ATOM 777 C C . PRO A 1 107 ? 19.441 5.362 -51.961 1.00 89.38 107 PRO A C 1
ATOM 779 O O . PRO A 1 107 ? 18.518 5.480 -51.151 1.00 89.38 107 PRO A O 1
ATOM 782 N N . LEU A 1 108 ? 19.819 4.162 -52.414 1.00 91.81 108 LEU A N 1
ATOM 783 C CA . LEU A 1 108 ? 19.207 2.919 -51.937 1.00 91.81 108 LEU A CA 1
ATOM 784 C C . LEU A 1 108 ? 19.481 2.698 -50.441 1.00 91.81 108 LEU A C 1
ATOM 786 O O . LEU A 1 108 ? 18.569 2.392 -49.677 1.00 91.81 108 LEU A O 1
ATOM 790 N N . LEU A 1 109 ? 20.718 2.909 -49.991 1.00 94.44 109 LEU A N 1
ATOM 791 C CA . LEU A 1 109 ? 21.083 2.803 -48.578 1.00 94.44 109 LEU A CA 1
ATOM 792 C C . LEU A 1 109 ? 20.424 3.898 -47.733 1.00 94.44 109 LEU A C 1
ATOM 794 O O . LEU A 1 109 ? 20.025 3.626 -46.601 1.00 94.44 109 LEU A O 1
ATOM 798 N N . ALA A 1 110 ? 20.292 5.118 -48.260 1.00 93.81 110 ALA A N 1
ATOM 799 C CA . ALA A 1 110 ? 19.589 6.204 -47.578 1.00 93.81 110 ALA A CA 1
ATOM 800 C C . ALA A 1 110 ? 18.103 5.868 -47.376 1.00 93.81 110 ALA A C 1
ATOM 802 O O . ALA A 1 110 ? 17.622 5.881 -46.246 1.00 93.81 110 ALA A O 1
ATOM 803 N N . THR A 1 111 ? 17.406 5.461 -48.440 1.00 95.06 111 THR A N 1
ATOM 804 C CA . THR A 1 111 ? 15.984 5.076 -48.375 1.00 95.06 111 THR A CA 1
ATOM 805 C C . THR A 1 111 ? 15.745 3.848 -47.493 1.00 95.06 111 THR A C 1
ATOM 807 O O . THR A 1 111 ? 14.771 3.807 -46.744 1.00 95.06 111 THR A O 1
ATOM 810 N N . GLN A 1 112 ? 16.654 2.865 -47.495 1.00 96.50 112 GLN A N 1
ATOM 811 C CA . GLN A 1 112 ? 16.581 1.721 -46.579 1.00 96.50 112 GLN A CA 1
ATOM 812 C C . GLN A 1 112 ? 16.732 2.124 -45.108 1.00 96.50 112 GLN A C 1
ATOM 814 O O . GLN A 1 112 ? 16.078 1.529 -44.250 1.00 96.50 112 GLN A O 1
ATOM 819 N N . ARG A 1 113 ? 17.591 3.103 -44.796 1.00 96.38 113 ARG A N 1
ATOM 820 C CA . ARG A 1 113 ? 17.723 3.637 -43.431 1.00 96.38 113 ARG A CA 1
ATOM 821 C C . ARG A 1 113 ? 16.460 4.381 -43.015 1.00 96.38 113 ARG A C 1
ATOM 823 O O . ARG A 1 113 ? 15.911 4.058 -41.973 1.00 96.38 113 ARG A O 1
ATOM 830 N N . GLU A 1 114 ? 15.951 5.272 -43.865 1.00 95.50 114 GLU A N 1
ATOM 831 C CA . GLU A 1 114 ? 14.702 6.001 -43.603 1.00 95.50 114 GLU A CA 1
ATOM 832 C C . GLU A 1 114 ? 13.520 5.053 -43.355 1.00 95.50 114 GLU A C 1
ATOM 834 O O . GLU A 1 114 ? 12.740 5.267 -42.429 1.00 95.50 114 GLU A O 1
ATOM 839 N N . TYR A 1 115 ? 13.415 3.968 -44.131 1.00 96.62 115 TYR A N 1
ATOM 840 C CA . TYR A 1 115 ? 12.399 2.938 -43.918 1.00 96.62 115 TYR A CA 1
ATOM 841 C C . TYR A 1 115 ? 12.541 2.247 -42.554 1.00 96.62 115 TYR A C 1
ATOM 843 O O . TYR A 1 115 ? 11.547 2.079 -41.850 1.00 96.62 115 TYR A O 1
ATOM 851 N N . ARG A 1 116 ? 13.763 1.856 -42.165 1.00 96.31 116 ARG A N 1
ATOM 852 C CA . ARG A 1 116 ? 14.016 1.210 -40.864 1.00 96.31 116 ARG A CA 1
ATOM 853 C C . ARG A 1 116 ? 13.707 2.144 -39.703 1.00 96.31 116 ARG A C 1
ATOM 855 O O . ARG A 1 116 ? 13.040 1.722 -38.767 1.00 96.31 116 ARG A O 1
ATOM 862 N N . ASP A 1 117 ? 14.134 3.398 -39.792 1.00 95.56 117 ASP A N 1
ATOM 863 C CA . ASP A 1 117 ? 13.879 4.399 -38.758 1.00 95.56 117 ASP A CA 1
ATOM 864 C C . ASP A 1 117 ? 12.367 4.645 -38.603 1.00 95.56 117 ASP A C 1
ATOM 866 O O . ASP A 1 117 ? 11.850 4.700 -37.486 1.00 95.56 117 ASP A O 1
ATOM 870 N N . ALA A 1 118 ? 11.628 4.735 -39.716 1.00 94.56 118 ALA A N 1
ATOM 871 C CA . ALA A 1 118 ? 10.174 4.880 -39.698 1.00 94.56 118 ALA A CA 1
ATOM 872 C C . ALA A 1 118 ? 9.467 3.652 -39.094 1.00 94.56 118 ALA A C 1
ATOM 874 O O . ALA A 1 118 ? 8.565 3.809 -38.271 1.00 94.56 118 ALA A O 1
ATOM 875 N N . ASP A 1 119 ? 9.890 2.441 -39.458 1.00 93.25 119 ASP A N 1
ATOM 876 C CA . ASP A 1 119 ? 9.348 1.188 -38.923 1.00 93.25 119 ASP A CA 1
ATOM 877 C C . ASP A 1 119 ? 9.640 1.038 -37.418 1.00 93.25 119 ASP A C 1
ATOM 879 O O . ASP A 1 119 ? 8.746 0.720 -36.633 1.00 93.25 119 ASP A O 1
ATOM 883 N N . GLU A 1 120 ? 10.854 1.366 -36.968 1.00 93.62 120 GLU A N 1
ATOM 884 C CA . GLU A 1 120 ? 11.192 1.394 -35.542 1.00 93.62 120 GLU A CA 1
ATOM 885 C C . GLU A 1 120 ? 10.329 2.392 -34.765 1.00 93.62 120 GLU A C 1
ATOM 887 O O . GLU A 1 120 ? 9.815 2.050 -33.697 1.00 93.62 120 GLU A O 1
ATOM 892 N N . LEU A 1 121 ? 10.104 3.593 -35.306 1.00 93.75 121 LEU A N 1
ATOM 893 C CA . LEU A 1 121 ? 9.201 4.573 -34.701 1.00 93.75 121 LEU A CA 1
ATOM 894 C C . LEU A 1 121 ? 7.762 4.051 -34.633 1.00 93.75 121 LEU A C 1
ATOM 896 O O . LEU A 1 121 ? 7.126 4.172 -33.585 1.00 93.75 121 LEU A O 1
ATOM 900 N N . CYS A 1 122 ? 7.250 3.432 -35.699 1.00 89.81 122 CYS A N 1
ATOM 901 C CA . CYS A 1 122 ? 5.921 2.821 -35.700 1.00 89.81 122 CYS A CA 1
ATOM 902 C C . CYS A 1 122 ? 5.804 1.729 -34.630 1.00 89.81 122 CYS A C 1
ATOM 904 O O . CYS A 1 122 ? 4.849 1.735 -33.853 1.00 89.81 122 CYS A O 1
ATOM 906 N N . ARG A 1 123 ? 6.795 0.837 -34.514 1.00 89.19 123 ARG A N 1
ATOM 907 C CA . ARG A 1 123 ? 6.818 -0.208 -33.476 1.00 89.19 123 ARG A CA 1
ATOM 908 C C . ARG A 1 123 ? 6.874 0.371 -32.069 1.00 89.19 123 ARG A C 1
ATOM 910 O O . ARG A 1 123 ? 6.143 -0.093 -31.198 1.00 89.19 123 ARG A O 1
ATOM 917 N N . GLN A 1 124 ? 7.692 1.398 -31.841 1.00 90.44 124 GLN A N 1
ATOM 918 C CA . GLN A 1 124 ? 7.748 2.089 -30.550 1.00 90.44 124 GLN A CA 1
ATOM 919 C C . GLN A 1 124 ? 6.390 2.708 -30.198 1.00 90.44 124 GLN A C 1
ATOM 921 O O . GLN A 1 124 ? 5.914 2.549 -29.076 1.00 90.44 124 GLN A O 1
ATOM 926 N N . GLN A 1 125 ? 5.729 3.360 -31.157 1.00 89.31 125 GLN A N 1
ATOM 927 C CA . GLN A 1 125 ? 4.406 3.946 -30.948 1.00 89.31 125 GLN A CA 1
ATOM 928 C C . GLN A 1 125 ? 3.336 2.886 -30.652 1.00 89.31 125 GLN A C 1
ATOM 930 O O . GLN A 1 125 ? 2.555 3.076 -29.721 1.00 89.31 125 GLN A O 1
ATOM 935 N N . MET A 1 126 ? 3.331 1.762 -31.376 1.00 87.81 126 MET A N 1
ATOM 936 C CA . MET A 1 126 ? 2.416 0.639 -31.123 1.00 87.81 126 MET A CA 1
ATOM 937 C C . MET A 1 126 ? 2.648 -0.003 -29.747 1.00 87.81 126 MET A C 1
ATOM 939 O O . MET A 1 126 ? 1.686 -0.329 -29.048 1.00 87.81 126 MET A O 1
ATOM 943 N N . ALA A 1 127 ? 3.908 -0.113 -29.313 1.00 87.94 127 ALA A N 1
ATOM 944 C CA . ALA A 1 127 ? 4.266 -0.628 -27.991 1.00 87.94 127 ALA A CA 1
ATOM 945 C C . ALA A 1 127 ? 3.842 0.305 -26.841 1.00 87.94 127 ALA A C 1
ATOM 947 O O . ALA A 1 127 ? 3.601 -0.161 -25.730 1.00 87.94 127 ALA A O 1
ATOM 948 N N . MET A 1 128 ? 3.738 1.615 -27.092 1.00 88.31 128 MET A N 1
ATOM 949 C CA . MET A 1 128 ? 3.266 2.597 -26.106 1.00 88.31 128 MET A CA 1
ATOM 950 C C . MET A 1 128 ? 1.735 2.654 -25.972 1.00 88.31 128 MET A C 1
ATOM 952 O O . MET A 1 128 ? 1.232 3.310 -25.054 1.00 88.31 128 MET A O 1
ATOM 956 N N . MET A 1 129 ? 0.979 2.013 -26.869 1.00 85.06 129 MET A N 1
ATOM 957 C CA . MET A 1 129 ? -0.480 1.927 -26.756 1.00 85.06 129 MET A CA 1
ATOM 958 C C . MET A 1 129 ? -0.881 0.993 -25.603 1.00 85.06 129 MET A C 1
ATOM 960 O O . MET A 1 129 ? -0.138 0.088 -25.233 1.00 85.06 129 MET A O 1
ATOM 964 N N . ASN A 1 130 ? -2.058 1.218 -25.011 1.00 79.69 130 ASN A N 1
ATOM 965 C CA . ASN A 1 130 ? -2.608 0.353 -23.967 1.00 79.69 130 ASN A CA 1
ATOM 966 C C . ASN A 1 130 ? -4.025 -0.101 -24.362 1.00 79.69 130 ASN A C 1
ATOM 968 O O . ASN A 1 130 ? -4.930 0.735 -24.344 1.00 79.69 130 ASN A O 1
ATOM 972 N N . PRO A 1 131 ? -4.238 -1.383 -24.709 1.00 81.25 131 PRO A N 1
ATOM 973 C CA . PRO A 1 131 ? -3.256 -2.474 -24.714 1.00 81.25 131 PRO A CA 1
ATOM 974 C C . PRO A 1 131 ? -2.190 -2.317 -25.812 1.00 81.25 131 PRO A C 1
ATOM 976 O O . PRO A 1 131 ? -2.439 -1.683 -26.839 1.00 81.25 131 PRO A O 1
ATOM 979 N N . ALA A 1 132 ? -1.004 -2.891 -25.586 1.00 83.19 132 ALA A N 1
ATOM 980 C CA . ALA A 1 132 ? 0.082 -2.871 -26.565 1.00 83.19 132 ALA A CA 1
ATOM 981 C C . ALA A 1 132 ? -0.338 -3.641 -27.823 1.00 83.19 132 ALA A C 1
ATOM 983 O O . ALA A 1 132 ? -0.798 -4.782 -27.736 1.00 83.19 132 ALA A O 1
ATOM 984 N N . VAL A 1 133 ? -0.186 -3.013 -28.989 1.00 86.31 133 VAL A N 1
ATOM 985 C CA . VAL A 1 133 ? -0.530 -3.630 -30.275 1.00 86.31 133 VAL A CA 1
ATOM 986 C C . VAL A 1 133 ? 0.721 -4.295 -30.834 1.00 86.31 133 VAL A C 1
ATOM 988 O O . VAL A 1 133 ? 1.753 -3.646 -30.982 1.00 86.31 133 VAL A O 1
ATOM 991 N N . VAL A 1 134 ? 0.647 -5.601 -31.093 1.00 85.94 134 VAL A N 1
ATOM 992 C CA . VAL A 1 134 ? 1.814 -6.401 -31.503 1.00 85.94 134 VAL A CA 1
ATOM 993 C C . VAL A 1 134 ? 2.100 -6.247 -32.999 1.00 85.94 134 VAL A C 1
ATOM 995 O O . VAL A 1 134 ? 3.260 -6.245 -33.406 1.00 85.94 134 VAL A O 1
ATOM 998 N N . ASP A 1 135 ? 1.058 -6.095 -33.815 1.00 87.94 135 ASP A N 1
ATOM 999 C CA . ASP A 1 135 ? 1.142 -6.138 -35.271 1.00 87.94 135 ASP A CA 1
ATOM 1000 C C . ASP A 1 135 ? 0.300 -5.050 -35.961 1.00 87.94 135 ASP A C 1
ATOM 1002 O O . ASP A 1 135 ? -0.784 -4.664 -35.516 1.00 87.94 135 ASP A O 1
ATOM 1006 N N . GLU A 1 136 ? 0.794 -4.579 -37.108 1.00 86.25 136 GLU A N 1
ATOM 1007 C CA . GLU A 1 136 ? 0.127 -3.557 -37.921 1.00 86.25 136 GLU A CA 1
ATOM 1008 C C . GLU A 1 136 ? -1.225 -4.044 -38.471 1.00 86.25 136 GLU A C 1
ATOM 1010 O O . GLU A 1 136 ? -2.176 -3.268 -38.602 1.00 86.25 136 GLU A O 1
ATOM 1015 N N . THR A 1 137 ? -1.341 -5.342 -38.765 1.00 87.38 137 THR A N 1
ATOM 1016 C CA . THR A 1 137 ? -2.587 -5.962 -39.231 1.00 87.38 137 THR A CA 1
ATOM 1017 C C . THR A 1 137 ? -3.698 -5.858 -38.191 1.00 87.38 137 THR A C 1
ATOM 1019 O O . THR A 1 137 ? -4.809 -5.452 -38.538 1.00 87.38 137 THR A O 1
ATOM 1022 N N . SER A 1 138 ? -3.396 -6.106 -36.914 1.00 85.62 138 SER A N 1
ATOM 1023 C CA . SER A 1 138 ? -4.324 -5.868 -35.806 1.00 85.62 138 SER A CA 1
ATOM 1024 C C . SER A 1 138 ? -4.708 -4.400 -35.689 1.00 85.62 138 SER A C 1
ATOM 1026 O O . SER A 1 138 ? -5.886 -4.104 -35.505 1.00 85.62 138 SER A O 1
ATOM 1028 N N . LEU A 1 139 ? -3.758 -3.470 -35.856 1.00 84.75 139 LEU A N 1
ATOM 1029 C CA . LEU A 1 139 ? -4.057 -2.036 -35.810 1.00 84.75 139 LEU A CA 1
ATOM 1030 C C . LEU A 1 139 ? -5.035 -1.619 -36.921 1.00 84.75 139 LEU A C 1
ATOM 1032 O O . LEU A 1 139 ? -5.976 -0.874 -36.661 1.00 84.75 139 LEU A O 1
ATOM 1036 N N . ARG A 1 140 ? -4.856 -2.131 -38.146 1.00 86.19 140 ARG A N 1
ATOM 1037 C CA . ARG A 1 140 ? -5.771 -1.872 -39.275 1.00 86.19 140 ARG A CA 1
ATOM 1038 C C . ARG A 1 140 ? -7.145 -2.511 -39.079 1.00 86.19 140 ARG A C 1
ATOM 1040 O O . ARG A 1 140 ? -8.137 -1.967 -39.558 1.00 86.19 140 ARG A O 1
ATOM 1047 N N . ALA A 1 141 ? -7.205 -3.651 -38.394 1.00 86.81 141 ALA A N 1
ATOM 1048 C CA . ALA A 1 141 ? -8.453 -4.331 -38.068 1.00 86.81 141 ALA A CA 1
ATOM 1049 C C . ALA A 1 141 ? -9.215 -3.669 -36.902 1.00 86.81 141 ALA A C 1
ATOM 1051 O O . ALA A 1 141 ? -10.413 -3.915 -36.742 1.00 86.81 141 ALA A O 1
ATOM 1052 N N . MET A 1 142 ? -8.562 -2.823 -36.092 1.00 82.25 142 MET A N 1
ATOM 1053 C CA . MET A 1 142 ? -9.232 -2.115 -35.002 1.00 82.25 142 MET A CA 1
ATOM 1054 C C . MET A 1 142 ? -10.272 -1.136 -35.541 1.00 82.25 142 MET A C 1
ATOM 1056 O O . MET A 1 142 ? -9.989 -0.216 -36.308 1.00 82.25 142 MET A O 1
ATOM 1060 N N . LYS A 1 143 ? -11.507 -1.298 -35.069 1.00 82.56 143 LYS A N 1
ATOM 1061 C CA . LYS A 1 143 ? -12.584 -0.362 -35.363 1.00 82.56 143 LYS A CA 1
ATOM 1062 C C . LYS A 1 143 ? -12.305 0.967 -34.665 1.00 82.56 143 LYS A C 1
ATOM 1064 O O . LYS A 1 143 ? -12.218 1.023 -33.440 1.00 82.56 143 LYS A O 1
ATOM 1069 N N . ILE A 1 144 ? -12.231 2.046 -35.442 1.00 80.50 144 ILE A N 1
ATOM 1070 C CA . ILE A 1 144 ? -12.185 3.402 -34.891 1.00 80.50 144 ILE A CA 1
ATOM 1071 C C . ILE A 1 144 ? -13.505 3.648 -34.158 1.00 80.50 144 ILE A C 1
ATOM 1073 O O . ILE A 1 144 ? -14.591 3.572 -34.741 1.00 80.50 144 ILE A O 1
ATOM 1077 N N . LEU A 1 145 ? -13.410 3.902 -32.858 1.00 81.62 145 LEU A N 1
ATOM 1078 C CA . LEU A 1 145 ? -14.563 4.209 -32.027 1.00 81.62 145 LEU A CA 1
ATOM 1079 C C . LEU A 1 145 ? -15.128 5.584 -32.377 1.00 81.62 145 LEU A C 1
ATOM 1081 O O . LEU A 1 145 ? -14.396 6.517 -32.705 1.00 81.62 145 LEU A O 1
ATOM 1085 N N . VAL A 1 146 ? -16.447 5.719 -32.252 1.00 92.06 146 VAL A N 1
ATOM 1086 C CA . VAL A 1 146 ? -17.122 7.013 -32.379 1.00 92.06 146 VAL A CA 1
ATOM 1087 C C . VAL A 1 146 ? -16.673 7.917 -31.228 1.00 92.06 146 VAL A C 1
ATOM 1089 O O . VAL A 1 146 ? -16.602 7.473 -30.081 1.00 92.06 146 VAL A O 1
ATOM 1092 N N . GLU A 1 147 ? -16.416 9.195 -31.510 1.00 89.94 147 GLU A N 1
ATOM 1093 C CA . GLU A 1 147 ? -15.947 10.179 -30.520 1.00 89.94 147 GLU A CA 1
ATOM 1094 C C . GLU A 1 147 ? -16.835 10.226 -29.264 1.00 89.94 147 GLU A C 1
ATOM 1096 O O . GLU A 1 147 ? -16.334 10.320 -28.143 1.00 89.94 147 GLU A O 1
ATOM 1101 N N . ALA A 1 148 ? -18.151 10.072 -29.437 1.00 90.62 148 ALA A N 1
ATOM 1102 C CA . ALA A 1 148 ? -19.113 10.010 -28.341 1.00 90.62 148 ALA A CA 1
ATOM 1103 C C . ALA A 1 148 ? -18.825 8.868 -27.345 1.00 90.62 148 ALA A C 1
ATOM 1105 O O . ALA A 1 148 ? -18.930 9.081 -26.139 1.00 90.62 148 ALA A O 1
ATOM 1106 N N . ALA A 1 149 ? -18.411 7.688 -27.821 1.00 88.88 149 ALA A N 1
ATOM 1107 C CA . ALA A 1 149 ? -18.081 6.549 -26.961 1.00 88.88 149 ALA A CA 1
ATOM 1108 C C . ALA A 1 149 ? -16.781 6.790 -26.178 1.00 88.88 149 ALA A C 1
ATOM 1110 O O . ALA A 1 149 ? -16.717 6.518 -24.981 1.00 88.88 149 ALA A O 1
ATOM 1111 N N . VAL A 1 150 ? -15.768 7.374 -26.831 1.00 88.56 150 VAL A N 1
ATOM 1112 C CA . VAL A 1 150 ? -14.504 7.756 -26.177 1.00 88.56 150 VAL A CA 1
ATOM 1113 C C . VAL A 1 150 ? -14.754 8.804 -25.094 1.00 88.56 150 VAL A C 1
ATOM 1115 O O . VAL A 1 150 ? -14.218 8.702 -23.990 1.00 88.56 150 VAL A O 1
ATOM 1118 N N . LYS A 1 151 ? -15.595 9.802 -25.388 1.00 91.88 1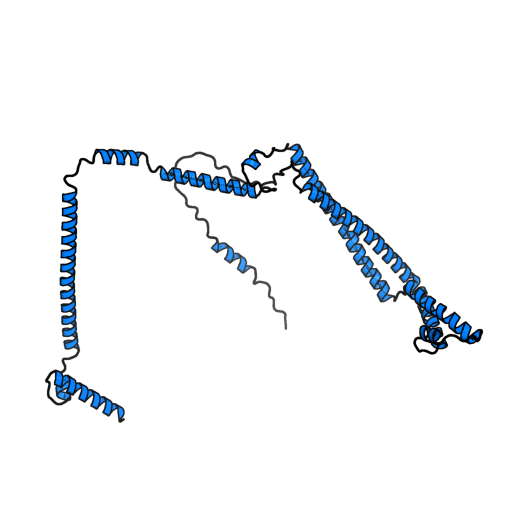51 LYS A N 1
ATOM 1119 C CA . LYS A 1 151 ? -15.988 10.828 -24.421 1.00 91.88 151 LYS A CA 1
ATOM 1120 C C . LYS A 1 151 ? -16.738 10.220 -23.235 1.00 91.88 151 LYS A C 1
ATOM 1122 O O . LYS A 1 151 ? -16.345 10.478 -22.104 1.00 91.88 151 LYS A O 1
ATOM 1127 N N . ALA A 1 152 ? -17.732 9.366 -23.485 1.00 91.75 152 ALA A N 1
ATOM 1128 C CA . ALA A 1 152 ? -18.489 8.692 -22.431 1.00 91.75 152 ALA A CA 1
ATOM 1129 C C . ALA A 1 152 ? -17.586 7.850 -21.515 1.00 91.75 152 ALA A C 1
ATOM 1131 O O . ALA A 1 152 ? -17.694 7.942 -20.296 1.00 91.75 152 ALA A O 1
ATOM 1132 N N . HIS A 1 153 ? -16.642 7.090 -22.082 1.00 89.62 153 HIS A N 1
ATOM 1133 C CA . HIS A 1 153 ? -15.675 6.326 -21.291 1.00 89.62 153 HIS A CA 1
ATOM 1134 C C . HIS A 1 153 ? -14.763 7.238 -20.458 1.00 89.62 153 HIS A C 1
ATOM 1136 O O . HIS A 1 153 ? -14.557 6.993 -19.273 1.00 89.62 153 HIS A O 1
ATOM 1142 N N . ARG A 1 154 ? -14.246 8.326 -21.046 1.00 91.62 154 ARG A N 1
ATOM 1143 C CA . ARG A 1 154 ? -13.418 9.300 -20.320 1.00 91.62 154 ARG A CA 1
ATOM 1144 C C . ARG A 1 154 ? -14.177 9.948 -19.162 1.00 91.62 154 ARG A C 1
ATOM 1146 O O . ARG A 1 154 ? -13.597 10.135 -18.094 1.00 91.62 154 ARG A O 1
ATOM 1153 N N . ASP A 1 155 ? -15.433 10.313 -19.385 1.00 95.31 155 ASP A N 1
ATOM 1154 C CA . ASP A 1 155 ? -16.276 10.927 -18.364 1.00 95.31 155 ASP A CA 1
ATOM 1155 C C . ASP A 1 155 ? -16.581 9.919 -17.242 1.00 95.31 155 ASP A C 1
ATOM 1157 O O . ASP A 1 155 ? -16.450 10.277 -16.075 1.00 95.31 155 ASP A O 1
ATOM 1161 N N . ALA A 1 156 ? -16.841 8.646 -17.570 1.00 94.88 156 ALA A N 1
ATOM 1162 C CA . ALA A 1 156 ? -17.014 7.570 -16.587 1.00 94.88 156 ALA A CA 1
ATOM 1163 C C . ALA A 1 156 ? -15.749 7.317 -15.744 1.00 94.88 156 ALA A C 1
ATOM 1165 O O . ALA A 1 156 ? -15.829 7.205 -14.523 1.00 94.88 156 ALA A O 1
ATOM 1166 N N . VAL A 1 157 ? -14.564 7.284 -16.368 1.00 94.38 157 VAL A N 1
ATOM 1167 C CA . VAL A 1 157 ? -13.287 7.152 -15.641 1.00 94.38 157 VAL A CA 1
ATOM 1168 C C . VAL A 1 157 ? -13.077 8.335 -14.696 1.00 94.38 157 VAL A C 1
ATOM 1170 O O . VAL A 1 157 ? -12.705 8.143 -13.541 1.00 94.38 157 VAL A O 1
ATOM 1173 N N . ARG A 1 158 ? -13.348 9.559 -15.162 1.00 96.94 158 ARG A N 1
ATOM 1174 C CA . ARG A 1 158 ? -13.202 10.768 -14.344 1.00 96.94 158 ARG A CA 1
ATOM 1175 C C . ARG A 1 158 ? -14.187 10.796 -13.175 1.00 96.94 158 ARG A C 1
ATOM 1177 O O . ARG A 1 158 ? -13.803 11.209 -12.084 1.00 96.94 158 ARG A O 1
ATOM 1184 N N . ASP A 1 159 ? -15.431 10.382 -13.402 1.00 97.88 159 ASP A N 1
ATOM 1185 C CA . ASP A 1 159 ? -16.444 10.265 -12.353 1.00 97.88 159 ASP A CA 1
ATOM 1186 C C . ASP A 1 159 ? -16.004 9.267 -11.274 1.00 97.88 159 ASP A C 1
ATOM 1188 O O . ASP A 1 159 ? -15.988 9.599 -10.089 1.00 97.88 159 ASP A O 1
ATOM 1192 N N . LEU A 1 160 ? -15.520 8.088 -11.677 1.00 96.94 160 LEU A N 1
ATOM 1193 C CA . LEU A 1 160 ? -15.014 7.082 -10.743 1.00 96.94 160 LEU A CA 1
ATOM 1194 C C . LEU A 1 160 ? -13.782 7.526 -9.967 1.00 96.94 160 LEU A C 1
ATOM 1196 O O . LEU A 1 160 ? -13.676 7.239 -8.773 1.00 96.94 160 LEU A O 1
ATOM 1200 N N . GLU A 1 161 ? -12.854 8.237 -10.605 1.00 97.25 161 GLU A N 1
ATOM 1201 C CA . GLU A 1 161 ? -11.722 8.849 -9.908 1.00 97.25 161 GLU A CA 1
ATOM 1202 C C . GLU A 1 161 ? -12.201 9.879 -8.878 1.00 97.25 161 GLU A C 1
ATOM 1204 O O . GLU A 1 161 ? -11.716 9.874 -7.745 1.00 97.25 161 GLU A O 1
ATOM 1209 N N . GLY A 1 162 ? -13.189 10.707 -9.233 1.00 98.19 162 GLY A N 1
ATOM 1210 C CA . GLY A 1 162 ? -13.814 11.664 -8.321 1.00 98.19 162 GLY A CA 1
ATOM 1211 C C . GLY A 1 162 ? -14.481 10.985 -7.123 1.00 98.19 162 GLY A C 1
ATOM 1212 O O . GLY A 1 162 ? -14.192 11.338 -5.979 1.00 98.19 162 GLY A O 1
ATOM 1213 N N . ARG A 1 163 ? -15.303 9.956 -7.368 1.00 98.19 163 ARG A N 1
ATOM 1214 C CA . ARG A 1 163 ? -15.949 9.134 -6.328 1.00 98.19 163 ARG A CA 1
ATOM 1215 C C . ARG A 1 163 ? -14.914 8.466 -5.425 1.00 98.19 163 ARG A C 1
ATOM 1217 O O . ARG A 1 163 ? -15.028 8.543 -4.206 1.00 98.19 163 ARG A O 1
ATOM 1224 N N . THR A 1 164 ? -13.856 7.897 -6.003 1.00 98.06 164 THR A N 1
ATOM 1225 C CA . THR A 1 164 ? -12.760 7.269 -5.248 1.00 98.06 164 THR A CA 1
ATOM 1226 C C . THR A 1 164 ? -12.049 8.276 -4.345 1.00 98.06 164 THR A C 1
ATOM 1228 O O . THR A 1 164 ? -11.812 7.988 -3.174 1.00 98.06 164 THR A O 1
ATOM 1231 N N . GLN A 1 165 ? -11.718 9.465 -4.855 1.00 97.81 165 GLN A N 1
ATOM 1232 C CA . GLN A 1 165 ? -11.065 10.513 -4.064 1.00 97.81 165 GLN A CA 1
ATOM 1233 C C . GLN A 1 165 ? -11.973 11.033 -2.947 1.00 97.81 165 GLN A C 1
ATOM 1235 O O . GLN A 1 165 ? -11.511 11.202 -1.819 1.00 97.81 165 GLN A O 1
ATOM 1240 N N . SER A 1 166 ? -13.260 11.241 -3.243 1.00 97.62 166 SER A N 1
ATOM 1241 C CA . SER A 1 166 ? -14.264 11.632 -2.249 1.00 97.62 166 SER A CA 1
ATOM 1242 C C . SER A 1 166 ? -14.370 10.589 -1.136 1.00 97.62 166 SER A C 1
ATOM 1244 O O . SER A 1 166 ? -14.318 10.940 0.040 1.00 97.62 166 SER A O 1
ATOM 1246 N N . GLN A 1 167 ? -14.420 9.303 -1.490 1.00 97.56 167 GLN A N 1
ATOM 1247 C CA . GLN A 1 167 ? -14.497 8.215 -0.519 1.00 97.56 167 GLN A CA 1
ATOM 1248 C C . GLN A 1 167 ? -13.224 8.095 0.325 1.00 97.56 167 GLN A C 1
ATOM 1250 O O . GLN A 1 167 ? -13.280 7.931 1.542 1.00 97.56 167 GLN A O 1
ATOM 1255 N N . GLN A 1 168 ? -12.052 8.242 -0.296 1.00 97.25 168 GLN A N 1
ATOM 1256 C CA . GLN A 1 168 ? -10.782 8.285 0.429 1.00 97.25 168 GLN A CA 1
ATOM 1257 C C . GLN A 1 168 ? -10.719 9.458 1.407 1.00 97.25 168 GLN A C 1
ATOM 1259 O O . GLN A 1 168 ? -10.178 9.301 2.500 1.00 97.25 168 GLN A O 1
ATOM 1264 N N . ALA A 1 169 ? -11.257 10.624 1.038 1.00 95.88 169 ALA A N 1
ATOM 1265 C CA . ALA A 1 169 ? -11.366 11.760 1.945 1.00 95.88 169 ALA A CA 1
ATOM 1266 C C . ALA A 1 169 ? -12.334 11.457 3.100 1.00 95.88 169 ALA A C 1
ATOM 1268 O O . ALA A 1 169 ? -11.969 11.671 4.254 1.00 95.88 169 ALA A O 1
ATOM 1269 N N . ALA A 1 170 ? -13.496 10.864 2.809 1.00 95.31 170 ALA A N 1
ATOM 1270 C CA . ALA A 1 170 ? -14.496 10.475 3.803 1.00 95.31 170 ALA A CA 1
ATOM 1271 C C . ALA A 1 170 ? -13.987 9.437 4.821 1.00 95.31 170 ALA A C 1
ATOM 1273 O O . ALA A 1 170 ? -14.474 9.397 5.944 1.00 95.31 170 ALA A O 1
ATOM 1274 N N . ILE A 1 171 ? -12.980 8.624 4.479 1.00 98.06 171 ILE A N 1
ATOM 1275 C CA . ILE A 1 171 ? -12.345 7.669 5.408 1.00 98.06 171 ILE A CA 1
ATOM 1276 C C . ILE A 1 171 ? -11.400 8.363 6.405 1.00 98.06 171 ILE A C 1
ATOM 1278 O O . ILE A 1 171 ? -11.207 7.868 7.520 1.00 98.06 171 ILE A O 1
ATOM 1282 N N . ARG A 1 172 ? -10.796 9.503 6.045 1.00 97.00 172 ARG A N 1
ATOM 1283 C CA . ARG A 1 172 ? -9.759 10.147 6.874 1.00 97.00 172 ARG A CA 1
ATOM 1284 C C . ARG A 1 172 ? -10.305 10.644 8.207 1.00 97.00 172 ARG A C 1
ATOM 1286 O O . ARG A 1 172 ? -9.690 10.382 9.242 1.00 97.00 172 ARG A O 1
ATOM 1293 N N . ASP A 1 173 ? -11.449 11.321 8.188 1.00 93.38 173 ASP A N 1
ATOM 1294 C CA . ASP A 1 173 ? -12.001 11.946 9.393 1.00 93.38 173 ASP A CA 1
ATOM 1295 C C . ASP A 1 173 ? -12.476 10.912 10.428 1.00 93.38 173 ASP A C 1
ATOM 1297 O O . ASP A 1 173 ? -12.040 11.005 11.580 1.00 93.38 173 ASP A O 1
ATOM 1301 N N . PRO A 1 174 ? -13.250 9.867 10.063 1.00 94.94 174 PRO A N 1
ATOM 1302 C CA . PRO A 1 174 ? -13.625 8.814 11.002 1.00 94.94 174 PRO A CA 1
ATOM 1303 C C . PRO A 1 174 ? -12.415 8.022 11.509 1.00 94.94 174 PRO A C 1
ATOM 1305 O O . PRO A 1 174 ? -12.383 7.659 12.679 1.00 94.94 174 PRO A O 1
ATOM 1308 N N . THR A 1 175 ? -11.374 7.818 10.687 1.00 98.19 175 THR A N 1
ATOM 1309 C CA . THR A 1 175 ? -10.135 7.149 11.136 1.00 98.19 175 THR A CA 1
ATOM 1310 C C . THR A 1 175 ? -9.478 7.941 12.263 1.00 98.19 175 THR A C 1
ATOM 1312 O O . THR A 1 175 ? -9.171 7.396 13.324 1.00 98.19 175 THR A O 1
ATOM 1315 N N . ARG A 1 176 ? -9.324 9.256 12.070 1.00 98.00 176 ARG A N 1
ATOM 1316 C CA . ARG A 1 176 ? -8.769 10.147 13.092 1.00 98.00 176 ARG A CA 1
ATOM 1317 C C . ARG A 1 176 ? -9.658 10.210 14.336 1.00 98.00 176 ARG A C 1
ATOM 1319 O O . ARG A 1 176 ? -9.139 10.265 15.450 1.00 98.00 176 ARG A O 1
ATOM 1326 N N . ALA A 1 177 ? -10.978 10.206 14.160 1.00 96.69 177 ALA A N 1
ATOM 1327 C CA . ALA A 1 177 ? -11.931 10.219 15.265 1.00 96.69 177 ALA A CA 1
ATOM 1328 C C . ALA A 1 177 ? -11.831 8.945 16.121 1.00 96.69 177 ALA A C 1
ATOM 1330 O O . ALA A 1 177 ? -11.703 9.057 17.339 1.00 96.69 177 ALA A O 1
ATOM 1331 N N . VAL A 1 178 ? -11.761 7.763 15.497 1.00 98.06 178 VAL A N 1
ATOM 1332 C CA . VAL A 1 178 ? -11.554 6.482 16.193 1.00 98.06 178 VAL A CA 1
ATOM 1333 C C . VAL A 1 178 ? -10.244 6.488 16.974 1.00 98.06 178 VAL A C 1
ATOM 1335 O O . VAL A 1 178 ? -10.223 6.111 18.145 1.00 98.06 178 VAL A O 1
ATOM 1338 N N . GLU A 1 179 ? -9.143 6.940 16.370 1.00 98.44 179 GLU A N 1
ATOM 1339 C CA . GLU A 1 179 ? -7.851 7.019 17.061 1.00 98.44 179 GLU A CA 1
ATOM 1340 C C . GLU A 1 179 ? -7.885 7.961 18.268 1.00 98.44 179 GLU A C 1
ATOM 1342 O O . GLU A 1 179 ? -7.352 7.630 19.330 1.00 98.44 179 GLU A O 1
ATOM 1347 N N . ASN A 1 180 ? -8.515 9.128 18.124 1.00 98.25 180 ASN A N 1
ATOM 1348 C CA . ASN A 1 180 ? -8.659 10.087 19.214 1.00 98.25 180 ASN A CA 1
ATOM 1349 C C . ASN A 1 180 ? -9.532 9.520 20.339 1.00 98.25 180 ASN A C 1
ATOM 1351 O O . ASN A 1 180 ? -9.130 9.569 21.499 1.00 98.25 180 ASN A O 1
ATOM 1355 N N . ASN A 1 181 ? -10.676 8.922 20.002 1.00 97.94 181 ASN A N 1
ATOM 1356 C CA . ASN A 1 181 ? -11.582 8.322 20.975 1.00 97.94 181 ASN A CA 1
ATOM 1357 C C . ASN A 1 181 ? -10.926 7.149 21.710 1.00 97.94 181 ASN A C 1
ATOM 1359 O O . ASN A 1 181 ? -11.056 7.053 22.926 1.00 97.94 181 ASN A O 1
ATOM 1363 N N . ARG A 1 182 ? -10.142 6.310 21.019 1.00 98.12 182 ARG A N 1
ATOM 1364 C CA . ARG A 1 182 ? -9.353 5.235 21.647 1.00 98.12 182 ARG A CA 1
ATOM 1365 C C . ARG A 1 182 ? -8.325 5.771 22.638 1.00 98.12 182 ARG A C 1
ATOM 1367 O O . ARG A 1 182 ? -8.176 5.206 23.716 1.00 98.12 182 ARG A O 1
ATOM 1374 N N . LYS A 1 183 ? -7.631 6.865 22.304 1.00 98.12 183 LYS A N 1
ATOM 1375 C CA . LYS A 1 183 ? -6.686 7.518 23.227 1.00 98.12 183 LYS A CA 1
ATOM 1376 C C . LYS A 1 183 ? -7.403 8.089 24.449 1.00 98.12 183 LYS A C 1
ATOM 1378 O O . LYS A 1 183 ? -6.915 7.909 25.559 1.00 98.12 183 LYS A O 1
ATOM 1383 N N . SER A 1 184 ? -8.545 8.748 24.257 1.00 96.56 184 SER A N 1
ATOM 1384 C CA . SER A 1 184 ? -9.361 9.271 25.360 1.00 96.56 184 SER A CA 1
ATOM 1385 C C . SER A 1 184 ? -9.892 8.149 26.252 1.00 96.56 184 SER A C 1
ATOM 1387 O O . SER A 1 184 ? -9.768 8.234 27.468 1.00 96.56 184 SER A O 1
ATOM 1389 N N . TYR A 1 185 ? -10.395 7.066 25.656 1.00 96.19 185 TYR A N 1
ATOM 1390 C CA . TYR A 1 185 ? -10.843 5.876 26.376 1.00 96.19 185 TYR A CA 1
ATOM 1391 C C . TYR A 1 185 ? -9.707 5.258 27.200 1.00 96.19 185 TYR A C 1
ATOM 1393 O O . TYR A 1 185 ? -9.874 5.016 28.390 1.00 96.19 185 TYR A O 1
ATOM 1401 N N . ALA A 1 186 ? -8.529 5.070 26.597 1.00 95.38 186 ALA A N 1
ATOM 1402 C CA . ALA A 1 186 ? -7.370 4.513 27.290 1.00 95.38 186 ALA A CA 1
ATOM 1403 C C . ALA A 1 186 ? -6.936 5.367 28.492 1.00 95.38 186 ALA A C 1
ATOM 1405 O O . ALA A 1 186 ? -6.601 4.801 29.526 1.00 95.38 186 ALA A O 1
ATOM 1406 N N . ARG A 1 187 ? -6.990 6.703 28.374 1.00 95.31 187 ARG A N 1
ATOM 1407 C CA . ARG A 1 187 ? -6.689 7.631 29.479 1.00 95.31 187 ARG A CA 1
ATOM 1408 C C . ARG A 1 187 ? -7.688 7.516 30.625 1.00 95.31 187 ARG A C 1
ATOM 1410 O O . ARG A 1 187 ? -7.270 7.406 31.765 1.00 95.31 187 ARG A O 1
ATOM 1417 N N . LEU A 1 188 ? -8.991 7.479 30.335 1.00 93.44 188 LEU A N 1
ATOM 1418 C CA . LEU A 1 188 ? -10.008 7.295 31.380 1.00 93.44 188 LEU A CA 1
ATOM 1419 C C . LEU A 1 188 ? -9.813 5.961 32.113 1.00 93.44 188 LEU A C 1
ATOM 1421 O O . LEU A 1 188 ? -9.854 5.901 33.338 1.00 93.44 188 LEU A O 1
ATOM 1425 N N . VAL A 1 189 ? -9.527 4.888 31.370 1.00 92.50 189 VAL A N 1
ATOM 1426 C CA . VAL A 1 189 ? -9.281 3.569 31.966 1.00 92.50 189 VAL A CA 1
ATOM 1427 C C . VAL A 1 189 ? -8.007 3.560 32.822 1.00 92.50 189 VAL A C 1
ATOM 1429 O O . VAL A 1 189 ? -8.030 2.992 33.915 1.00 92.50 189 VAL A O 1
ATOM 1432 N N . SER A 1 190 ? -6.912 4.184 32.365 1.00 91.56 190 SER A N 1
ATOM 1433 C CA . SER A 1 190 ? -5.642 4.205 33.105 1.00 91.56 190 SER A CA 1
ATOM 1434 C C . SER A 1 190 ? -5.665 5.120 34.325 1.00 91.56 190 SER A C 1
ATOM 1436 O O . SER A 1 190 ? -5.176 4.729 35.385 1.00 91.56 190 SER A O 1
ATOM 1438 N N . ASP A 1 191 ? -6.211 6.325 34.177 1.00 92.62 191 ASP A N 1
ATOM 1439 C CA . ASP A 1 191 ? -6.050 7.399 35.157 1.00 92.62 191 ASP A CA 1
ATOM 1440 C C . ASP A 1 191 ? -7.052 7.246 36.307 1.00 92.62 191 ASP A C 1
ATOM 1442 O O . ASP A 1 191 ? -6.705 7.448 37.471 1.00 92.62 191 ASP A O 1
ATOM 1446 N N . GLU A 1 192 ? -8.277 6.813 36.003 1.00 86.62 192 GLU A N 1
ATOM 1447 C CA . GLU A 1 192 ? -9.373 6.746 36.976 1.00 86.62 192 GLU A CA 1
ATOM 1448 C C . GLU A 1 192 ? -9.575 5.331 37.535 1.00 86.62 192 GLU A C 1
ATOM 1450 O O . GLU A 1 192 ? -10.427 5.120 38.396 1.00 86.62 192 GLU A O 1
ATOM 1455 N N . LYS A 1 193 ? -8.771 4.348 37.093 1.00 87.19 193 LYS A N 1
ATOM 1456 C CA . LYS A 1 193 ? -8.879 2.929 37.486 1.00 87.19 193 LYS A CA 1
ATOM 1457 C C . LYS A 1 193 ? -10.328 2.437 37.387 1.00 87.19 193 LYS A C 1
ATOM 1459 O O . LYS A 1 193 ? -10.914 1.968 38.364 1.00 87.19 193 LYS A O 1
ATOM 1464 N N . ILE A 1 194 ? -10.941 2.600 36.220 1.00 91.62 194 ILE A N 1
ATOM 1465 C CA . ILE A 1 194 ? -12.336 2.203 36.004 1.00 91.62 194 ILE A CA 1
ATOM 1466 C C . ILE A 1 194 ? -12.453 0.679 36.135 1.00 91.62 194 ILE A C 1
ATOM 1468 O O . ILE A 1 194 ? -11.816 -0.066 35.394 1.00 91.62 194 ILE A O 1
ATOM 1472 N N . VAL A 1 195 ? -13.291 0.215 37.066 1.00 91.81 195 VAL A N 1
ATOM 1473 C CA . VAL A 1 195 ? -13.634 -1.207 37.197 1.00 91.81 195 VAL A CA 1
ATOM 1474 C C . VAL A 1 195 ? -14.655 -1.560 36.119 1.00 91.81 195 VAL A C 1
ATOM 1476 O O . VAL A 1 195 ? -15.743 -0.976 36.070 1.00 91.81 195 VAL A O 1
ATOM 1479 N N . SER A 1 196 ? -14.323 -2.517 35.251 1.00 90.31 196 SER A N 1
ATOM 1480 C CA . SER A 1 196 ? -15.234 -2.941 34.189 1.00 90.31 196 SER A CA 1
ATOM 1481 C C . SER A 1 196 ? -16.465 -3.662 34.754 1.00 90.31 196 SER A C 1
ATOM 1483 O O . SER A 1 196 ? -16.465 -4.203 35.865 1.00 90.31 196 SER A O 1
ATOM 1485 N N . ALA A 1 197 ? -17.554 -3.687 33.981 1.00 90.75 197 ALA A N 1
ATOM 1486 C CA . ALA A 1 197 ? -18.758 -4.400 34.395 1.00 90.75 197 ALA A CA 1
ATOM 1487 C C . ALA A 1 197 ? -18.542 -5.913 34.522 1.00 90.75 197 ALA A C 1
ATOM 1489 O O . ALA A 1 197 ? -19.126 -6.545 35.403 1.00 90.75 197 ALA A O 1
ATOM 1490 N N . GLU A 1 198 ? -17.687 -6.469 33.669 1.00 92.62 198 GLU A N 1
ATOM 1491 C CA . GLU A 1 198 ? -17.334 -7.884 33.671 1.00 92.62 198 GLU A CA 1
ATOM 1492 C C . GLU A 1 198 ? -16.494 -8.249 34.893 1.00 92.62 198 GLU A C 1
ATOM 1494 O O . GLU A 1 198 ? -16.758 -9.270 35.522 1.00 92.62 198 GLU A O 1
ATOM 1499 N N . ASP A 1 199 ? -15.541 -7.400 35.288 1.00 94.31 199 ASP A N 1
ATOM 1500 C CA . ASP A 1 199 ? -14.695 -7.662 36.458 1.00 94.31 199 ASP A CA 1
ATOM 1501 C C . ASP A 1 199 ? -15.517 -7.674 37.747 1.00 94.31 199 ASP A C 1
ATOM 1503 O O . ASP A 1 199 ? -15.395 -8.595 38.553 1.00 94.31 199 ASP A O 1
ATOM 1507 N N . LEU A 1 200 ? -16.434 -6.712 37.910 1.00 96.12 200 LEU A N 1
ATOM 1508 C CA . LEU A 1 200 ? -17.359 -6.717 39.045 1.00 96.12 200 LEU A CA 1
ATOM 1509 C C . LEU A 1 200 ? -18.261 -7.960 39.039 1.00 96.12 200 LEU A C 1
ATOM 1511 O O . LEU A 1 200 ? -18.565 -8.502 40.101 1.00 96.12 200 LEU A O 1
ATOM 1515 N N . THR A 1 201 ? -18.687 -8.417 37.859 1.00 97.19 201 THR A N 1
ATOM 1516 C CA . THR A 1 201 ? -19.509 -9.629 37.725 1.00 97.19 201 THR A CA 1
ATOM 1517 C C . THR A 1 201 ? -18.721 -10.862 38.159 1.00 97.19 201 THR A C 1
ATOM 1519 O O . THR A 1 201 ? -19.201 -11.592 39.016 1.00 97.19 201 THR A O 1
ATOM 1522 N N . LYS A 1 202 ? -17.476 -11.030 37.699 1.00 97.50 202 LYS A N 1
ATOM 1523 C CA . LYS A 1 202 ? -16.592 -12.137 38.112 1.00 97.50 202 LYS A CA 1
ATOM 1524 C C . LYS A 1 202 ? -16.313 -12.136 39.617 1.00 97.50 202 LYS A C 1
ATOM 1526 O O . LYS A 1 202 ? -16.305 -13.190 40.249 1.00 97.50 202 LYS A O 1
ATOM 1531 N N . LEU A 1 203 ? -16.101 -10.959 40.213 1.00 97.75 203 LEU A N 1
ATOM 1532 C CA . LEU A 1 203 ? -15.905 -10.831 41.662 1.00 97.75 203 LEU A CA 1
ATOM 1533 C C . LEU A 1 203 ? -17.164 -11.229 42.443 1.00 97.75 203 LEU A C 1
ATOM 1535 O O . LEU A 1 203 ? -17.068 -11.935 43.448 1.00 97.75 203 LEU A O 1
ATOM 1539 N N . ARG A 1 204 ? -18.347 -10.829 41.961 1.00 97.94 204 ARG A N 1
ATOM 1540 C CA . ARG A 1 204 ? -19.634 -11.230 42.548 1.00 97.94 204 ARG A CA 1
ATOM 1541 C C . ARG A 1 204 ? -19.906 -12.717 42.374 1.00 97.94 204 ARG A C 1
ATOM 1543 O O . ARG A 1 204 ? -20.294 -13.352 43.341 1.00 97.94 204 ARG A O 1
ATOM 1550 N N . GLU A 1 205 ? -19.638 -13.284 41.202 1.00 97.94 205 GLU A N 1
ATOM 1551 C CA . GLU A 1 205 ? -19.748 -14.724 40.951 1.00 97.94 205 GLU A CA 1
ATOM 1552 C C . GLU A 1 205 ? -18.845 -15.522 41.895 1.00 97.94 205 GLU A C 1
ATOM 1554 O O . GLU A 1 205 ? -19.295 -16.500 42.487 1.00 97.94 205 GLU A O 1
ATOM 1559 N N . ARG A 1 206 ? -17.598 -15.073 42.113 1.00 97.06 206 ARG A N 1
ATOM 1560 C CA . ARG A 1 206 ? -16.700 -15.683 43.103 1.00 97.06 206 ARG A CA 1
ATOM 1561 C C . ARG A 1 206 ? -17.310 -15.607 44.502 1.00 97.06 206 ARG A C 1
ATOM 1563 O O . ARG A 1 206 ? -17.445 -16.630 45.163 1.00 97.06 206 ARG A O 1
ATOM 1570 N N . ARG A 1 207 ? -17.728 -14.423 44.953 1.00 97.38 207 ARG A N 1
ATOM 1571 C CA . ARG A 1 207 ? -18.387 -14.255 46.259 1.00 97.38 207 ARG A CA 1
ATOM 1572 C C . ARG A 1 207 ? -19.598 -15.188 46.408 1.00 97.38 207 ARG A C 1
ATOM 1574 O O . ARG A 1 207 ? -19.706 -15.911 47.396 1.00 97.38 207 ARG A O 1
ATOM 1581 N N . ASP A 1 208 ? -20.478 -15.200 45.416 1.00 97.88 208 ASP A N 1
ATOM 1582 C CA . ASP A 1 208 ? -21.731 -15.952 45.433 1.00 97.88 208 ASP A CA 1
ATOM 1583 C C . ASP A 1 208 ? -21.490 -17.469 45.369 1.00 97.88 208 ASP A C 1
ATOM 1585 O O . ASP A 1 208 ? -22.262 -18.226 45.952 1.00 97.88 208 ASP A O 1
ATOM 1589 N N . ALA A 1 209 ? -20.392 -17.921 44.751 1.00 97.38 209 ALA A N 1
ATOM 1590 C CA . ALA A 1 209 ? -19.956 -19.318 44.770 1.00 97.38 209 ALA A CA 1
ATOM 1591 C C . ALA A 1 209 ? -19.423 -19.766 46.144 1.00 97.38 209 ALA A C 1
ATOM 1593 O O . ALA A 1 209 ? -19.610 -20.922 46.526 1.00 97.38 209 ALA A O 1
ATOM 1594 N N . GLY A 1 210 ? -18.802 -18.868 46.916 1.00 96.50 210 GLY A N 1
ATOM 1595 C CA . GLY A 1 210 ? -18.289 -19.180 48.255 1.00 96.50 210 GLY A CA 1
ATOM 1596 C C . GLY A 1 210 ? -19.386 -19.343 49.313 1.00 96.50 210 GLY A C 1
ATOM 1597 O O . GLY A 1 210 ? -19.296 -20.208 50.188 1.00 96.50 210 GLY A O 1
ATOM 1598 N N . TRP A 1 211 ? -20.469 -18.568 49.211 1.00 97.56 211 TRP A N 1
ATOM 1599 C CA . TRP A 1 211 ? -21.571 -18.605 50.177 1.00 97.56 211 TRP A CA 1
ATOM 1600 C C . TRP A 1 211 ? -22.232 -19.987 50.372 1.00 97.56 211 TRP A C 1
ATOM 1602 O O . TRP A 1 211 ? -22.370 -20.414 51.521 1.00 97.56 211 TRP A O 1
ATOM 1612 N N . PRO A 1 212 ? -22.626 -20.743 49.326 1.00 97.69 212 PRO A N 1
ATOM 1613 C CA . PRO A 1 212 ? -23.222 -22.066 49.503 1.00 97.69 212 PRO A CA 1
ATOM 1614 C C . PRO A 1 212 ? -22.242 -23.091 50.087 1.00 97.69 212 PRO A C 1
ATOM 1616 O O . PRO A 1 212 ? -22.679 -24.046 50.728 1.00 97.69 212 PRO A O 1
ATOM 1619 N N . ILE A 1 213 ? -20.931 -22.921 49.889 1.00 96.81 213 ILE A N 1
ATOM 1620 C CA . ILE A 1 213 ? -19.899 -23.768 50.508 1.00 96.81 213 ILE A CA 1
ATOM 1621 C C . ILE A 1 213 ? -19.878 -23.507 52.021 1.00 96.81 213 ILE A C 1
ATOM 1623 O O . ILE A 1 213 ? -20.005 -24.442 52.813 1.00 96.81 213 ILE A O 1
ATOM 1627 N N . ILE A 1 214 ? -19.827 -22.234 52.427 1.00 96.50 214 ILE A N 1
ATOM 1628 C CA . ILE A 1 214 ? -19.836 -21.832 53.842 1.00 96.50 214 ILE A CA 1
ATOM 1629 C C . ILE A 1 214 ? -21.129 -22.234 54.535 1.00 96.50 214 ILE A C 1
ATOM 1631 O O . ILE A 1 214 ? -21.084 -22.800 55.625 1.00 96.50 214 ILE A O 1
ATOM 1635 N N . ARG A 1 215 ? -22.279 -21.972 53.911 1.00 97.50 215 ARG A N 1
ATOM 1636 C CA . ARG A 1 215 ? -23.584 -22.307 54.481 1.00 97.50 215 ARG A CA 1
ATOM 1637 C C . ARG A 1 215 ? -23.704 -23.808 54.747 1.00 97.50 215 ARG A C 1
ATOM 1639 O O . ARG A 1 215 ? -24.024 -24.189 55.870 1.00 97.50 215 ARG A O 1
ATOM 1646 N N . ARG A 1 216 ? -23.365 -24.650 53.762 1.00 97.00 216 ARG A N 1
ATOM 1647 C CA . ARG A 1 216 ? -23.389 -26.114 53.923 1.00 97.00 216 ARG A CA 1
ATOM 1648 C C . ARG A 1 216 ? -22.484 -26.563 55.069 1.00 97.00 216 ARG A C 1
ATOM 1650 O O . ARG A 1 216 ? -22.933 -27.321 55.923 1.00 97.00 216 ARG A O 1
ATOM 1657 N N . ARG A 1 217 ? -21.249 -26.054 55.122 1.00 94.62 217 ARG A N 1
ATOM 1658 C CA . ARG A 1 217 ? -20.257 -26.456 56.128 1.00 94.62 217 ARG A CA 1
ATOM 1659 C C . ARG A 1 217 ? -20.590 -25.977 57.543 1.00 94.62 217 ARG A C 1
ATOM 1661 O O . ARG A 1 217 ? -20.474 -26.755 58.482 1.00 94.62 217 ARG A O 1
ATOM 1668 N N . HIS A 1 218 ? -20.947 -24.704 57.706 1.00 94.31 218 HIS A N 1
ATOM 1669 C CA . HIS A 1 218 ? -21.003 -24.039 59.014 1.00 94.31 218 HIS A CA 1
ATOM 1670 C C . HIS A 1 218 ? -22.418 -23.821 59.558 1.00 94.31 218 HIS A C 1
ATOM 1672 O O . HIS A 1 218 ? -22.572 -23.679 60.768 1.00 94.31 218 HIS A O 1
ATOM 1678 N N . VAL A 1 219 ? -23.440 -23.769 58.698 1.00 94.69 219 VAL A N 1
ATOM 1679 C CA . VAL A 1 219 ? -24.838 -23.551 59.116 1.00 94.69 219 VAL A CA 1
ATOM 1680 C C . VAL A 1 219 ? -25.596 -24.872 59.126 1.00 94.69 219 VAL A C 1
ATOM 1682 O O . VAL A 1 219 ? -26.205 -25.228 60.131 1.00 94.69 219 VAL A O 1
ATOM 1685 N N . ASP A 1 220 ? -25.511 -25.623 58.028 1.00 96.00 220 ASP A N 1
ATOM 1686 C CA . ASP A 1 220 ? -26.269 -26.865 57.858 1.00 96.00 220 ASP A CA 1
ATOM 1687 C C . ASP A 1 220 ? -25.514 -28.102 58.395 1.00 96.00 220 ASP A C 1
ATOM 1689 O O . ASP A 1 220 ? -26.089 -29.185 58.481 1.00 96.00 220 ASP A O 1
ATOM 1693 N N . ASN A 1 221 ? -24.235 -27.949 58.778 1.00 94.25 221 ASN A N 1
ATOM 1694 C CA . ASN A 1 221 ? -23.325 -29.023 59.216 1.00 94.25 221 ASN A CA 1
ATOM 1695 C C . ASN A 1 221 ? -23.232 -30.206 58.227 1.00 94.25 221 ASN A C 1
ATOM 1697 O O . ASN A 1 221 ? -23.028 -31.357 58.619 1.00 94.25 221 ASN A O 1
ATOM 1701 N N . ILE A 1 222 ? -23.376 -29.930 56.931 1.00 95.62 222 ILE A N 1
ATOM 1702 C CA . ILE A 1 222 ? -23.221 -30.905 55.852 1.00 95.62 222 ILE A CA 1
ATOM 1703 C C . ILE A 1 222 ? -21.736 -30.992 55.495 1.00 95.62 222 ILE A C 1
ATOM 1705 O O . ILE A 1 222 ? -21.081 -29.973 55.267 1.00 95.62 222 ILE A O 1
ATOM 1709 N N . ALA A 1 223 ? -21.203 -32.213 55.410 1.00 93.12 223 ALA A N 1
ATOM 1710 C CA . ALA A 1 223 ? -19.834 -32.439 54.957 1.00 93.12 223 ALA A CA 1
ATOM 1711 C C . ALA A 1 223 ? -19.669 -31.953 53.507 1.00 93.12 223 ALA A C 1
ATOM 1713 O O . ALA A 1 223 ? -20.296 -32.483 52.588 1.00 93.12 223 ALA A O 1
ATOM 1714 N N . VAL A 1 224 ? -18.830 -30.937 53.310 1.00 93.56 224 VAL A N 1
ATOM 1715 C CA . VAL A 1 224 ? -18.475 -30.416 51.988 1.00 93.56 224 VAL A CA 1
ATOM 1716 C C . VAL A 1 224 ? -17.223 -31.146 51.491 1.00 93.56 224 VAL A C 1
ATOM 1718 O O . VAL A 1 224 ? -16.291 -31.342 52.276 1.00 93.56 224 VAL A O 1
ATOM 1721 N N . PRO A 1 225 ? -17.166 -31.575 50.216 1.00 95.38 225 PRO A N 1
ATOM 1722 C CA . PRO A 1 225 ? -15.970 -32.197 49.664 1.00 95.38 225 PRO A CA 1
ATOM 1723 C C . PRO A 1 225 ? -14.764 -31.258 49.761 1.00 95.38 225 PRO A C 1
ATOM 1725 O O . PRO A 1 225 ? -14.816 -30.120 49.299 1.00 95.38 225 PRO A O 1
ATOM 1728 N N . GLU A 1 226 ? -13.643 -31.755 50.283 1.00 91.94 226 GLU A N 1
ATOM 1729 C CA . GLU A 1 226 ? -12.411 -30.965 50.434 1.00 91.94 226 GLU A CA 1
ATOM 1730 C C . GLU A 1 226 ? -11.899 -30.415 49.087 1.00 91.94 226 GLU A C 1
ATOM 1732 O O . GLU A 1 226 ? -11.257 -29.370 49.027 1.00 91.94 226 GLU A O 1
ATOM 1737 N N . SER A 1 227 ? -12.227 -31.090 47.980 1.00 93.69 227 SER A N 1
ATOM 1738 C CA . SER A 1 227 ? -11.945 -30.618 46.624 1.00 93.69 227 SER A CA 1
ATOM 1739 C C . SER A 1 227 ? -12.696 -29.335 46.260 1.00 93.69 227 SER A C 1
ATOM 1741 O O . SER A 1 227 ? -12.113 -28.481 45.601 1.00 93.69 227 SER A O 1
ATOM 1743 N N . GLU A 1 228 ? -13.960 -29.182 46.677 1.00 94.94 228 GLU A N 1
ATOM 1744 C CA . GLU A 1 228 ? -14.737 -27.952 46.446 1.00 94.94 228 GLU A CA 1
ATOM 1745 C C . GLU A 1 228 ? -14.177 -26.795 47.280 1.00 94.94 228 GLU A C 1
ATOM 1747 O O . GLU A 1 228 ? -14.042 -25.679 46.784 1.00 94.94 228 GLU A O 1
ATOM 1752 N N . GLU A 1 229 ? -13.791 -27.069 48.528 1.00 93.31 229 GLU A N 1
ATOM 1753 C CA . GLU A 1 229 ? -13.199 -26.061 49.412 1.00 93.31 229 GLU A CA 1
ATOM 1754 C C . GLU A 1 229 ? -11.851 -25.570 48.888 1.00 93.31 229 GLU A C 1
ATOM 1756 O O . GLU A 1 229 ? -11.629 -24.363 48.795 1.00 93.31 229 GLU A O 1
ATOM 1761 N N . ARG A 1 230 ? -10.966 -26.496 48.495 1.00 93.44 230 ARG A N 1
ATOM 1762 C CA . ARG A 1 230 ? -9.659 -26.145 47.928 1.00 93.44 230 ARG A CA 1
ATOM 1763 C C . ARG A 1 230 ? -9.786 -25.410 46.595 1.00 93.44 230 ARG A C 1
ATOM 1765 O O . ARG A 1 230 ? -9.000 -24.504 46.354 1.00 93.44 230 ARG A O 1
ATOM 1772 N N . ALA A 1 231 ? -10.765 -25.768 45.760 1.00 95.50 231 ALA A N 1
ATOM 1773 C CA . ALA A 1 231 ? -11.000 -25.099 44.480 1.00 95.50 231 ALA A CA 1
ATOM 1774 C C . ALA A 1 231 ? -11.473 -23.644 44.635 1.00 95.50 231 ALA A C 1
ATOM 1776 O O . ALA A 1 231 ? -11.232 -22.833 43.749 1.00 95.50 231 ALA A O 1
ATOM 1777 N N . PHE A 1 232 ? -12.154 -23.308 45.734 1.00 95.88 232 PHE A N 1
ATOM 1778 C CA . PHE A 1 232 ? -12.590 -21.938 46.004 1.00 95.88 232 PHE A CA 1
ATOM 1779 C C . PHE A 1 232 ? -11.537 -21.113 46.757 1.00 95.88 232 PHE A C 1
ATOM 1781 O O . PHE A 1 232 ? -11.323 -19.933 46.457 1.00 95.88 232 PHE A O 1
ATOM 1788 N N . ALA A 1 233 ? -10.921 -21.726 47.770 1.00 94.00 233 ALA A N 1
ATOM 1789 C CA . ALA A 1 233 ? -10.041 -21.036 48.700 1.00 94.00 233 ALA A CA 1
ATOM 1790 C C . ALA A 1 233 ? -8.605 -20.875 48.185 1.00 94.00 233 ALA A C 1
ATOM 1792 O O . ALA A 1 233 ? -7.838 -20.139 48.794 1.00 94.00 233 ALA A O 1
ATOM 1793 N N . ASP A 1 234 ? -8.227 -21.557 47.097 1.00 92.50 234 ASP A N 1
ATOM 1794 C CA . ASP A 1 234 ? -6.883 -21.502 46.499 1.00 92.50 234 ASP A CA 1
ATOM 1795 C C . ASP A 1 234 ? -5.738 -21.756 47.512 1.00 92.50 234 ASP A C 1
ATOM 1797 O O . ASP A 1 234 ? -4.611 -21.302 47.329 1.00 92.50 234 ASP A O 1
ATOM 1801 N N . GLY A 1 235 ? -6.015 -22.514 48.582 1.00 89.31 235 GLY A N 1
ATOM 1802 C CA . GLY A 1 235 ? -5.059 -22.835 49.651 1.00 89.31 235 GLY A CA 1
ATOM 1803 C C . GLY A 1 235 ? -5.207 -22.018 50.940 1.00 89.31 235 GLY A C 1
ATOM 1804 O O . GLY A 1 235 ? -4.614 -22.401 51.949 1.00 89.31 235 GLY A O 1
ATOM 1805 N N . ASP A 1 236 ? -6.026 -20.965 50.949 1.00 93.19 236 ASP A N 1
ATOM 1806 C CA . ASP A 1 236 ? -6.356 -20.213 52.163 1.00 93.19 236 ASP A CA 1
ATOM 1807 C C . ASP A 1 236 ? -7.414 -20.927 53.022 1.00 93.19 236 ASP A C 1
ATOM 1809 O O . ASP A 1 236 ? -8.098 -21.865 52.600 1.00 93.19 236 ASP A O 1
ATOM 1813 N N . ALA A 1 237 ? -7.592 -20.462 54.261 1.00 95.19 237 ALA A N 1
ATOM 1814 C CA . ALA A 1 237 ? -8.726 -20.884 55.076 1.00 95.19 237 ALA A CA 1
ATOM 1815 C C . ALA A 1 237 ? -10.042 -20.430 54.416 1.00 95.19 237 ALA A C 1
ATOM 1817 O O . ALA A 1 237 ? -10.194 -19.255 54.090 1.00 95.19 237 ALA A O 1
ATOM 1818 N N . LEU A 1 238 ? -11.015 -21.339 54.272 1.00 94.56 238 LEU A N 1
ATOM 1819 C CA . LEU A 1 238 ? -12.278 -21.096 53.553 1.00 94.56 238 LEU A CA 1
ATOM 1820 C C . LEU A 1 238 ? -12.986 -19.790 53.962 1.00 94.56 238 LEU A C 1
ATOM 1822 O O . LEU A 1 238 ? -13.428 -19.031 53.101 1.00 94.56 238 LEU A O 1
ATOM 1826 N N . LEU A 1 239 ? -13.077 -19.522 55.270 1.00 95.75 239 LEU A N 1
ATOM 1827 C CA . LEU A 1 239 ? -13.686 -18.300 55.807 1.00 95.75 239 LEU A CA 1
ATOM 1828 C C . LEU A 1 239 ? -12.917 -17.044 55.373 1.00 95.75 239 LEU A C 1
ATOM 1830 O O . LEU A 1 239 ? -13.525 -16.107 54.867 1.00 95.75 239 LEU A O 1
ATOM 1834 N N . HIS A 1 240 ? -11.587 -17.061 55.485 1.00 96.38 240 HIS A N 1
ATOM 1835 C CA . HIS A 1 240 ? -10.725 -15.949 55.078 1.00 96.38 240 HIS A CA 1
ATOM 1836 C C . HIS A 1 240 ? -10.797 -15.691 53.565 1.00 96.38 240 HIS A C 1
ATOM 1838 O O . HIS A 1 240 ? -10.903 -14.544 53.127 1.00 96.38 240 HIS A O 1
ATOM 1844 N N . ALA A 1 241 ? -10.794 -16.754 52.754 1.00 96.88 241 ALA A N 1
ATOM 1845 C CA . ALA A 1 241 ? -10.931 -16.651 51.303 1.00 96.88 241 ALA A CA 1
ATOM 1846 C C . ALA A 1 241 ? -12.272 -16.018 50.899 1.00 96.88 241 ALA A C 1
ATOM 1848 O O . ALA A 1 241 ? -12.330 -15.189 49.989 1.00 96.88 241 ALA A O 1
ATOM 1849 N N . TYR A 1 242 ? -13.354 -16.369 51.598 1.00 97.31 242 TYR A N 1
ATOM 1850 C CA . TYR A 1 242 ? -14.660 -15.764 51.368 1.00 97.31 242 TYR A CA 1
ATOM 1851 C C . TYR A 1 242 ? -14.735 -14.309 51.830 1.00 97.31 242 TYR A C 1
ATOM 1853 O O . TYR A 1 242 ? -15.207 -13.475 51.065 1.00 97.31 242 TYR A O 1
ATOM 1861 N N . GLU A 1 243 ? -14.248 -13.982 53.029 1.00 97.81 243 GLU A N 1
ATOM 1862 C CA . GLU A 1 243 ? -14.184 -12.595 53.517 1.00 97.81 243 GLU A CA 1
ATOM 1863 C C . GLU A 1 243 ? -13.398 -11.706 52.547 1.00 97.81 243 GLU A C 1
ATOM 1865 O O . GLU A 1 243 ? -13.843 -10.612 52.198 1.00 97.81 243 GLU A O 1
ATOM 1870 N N . THR A 1 244 ? -12.285 -12.220 52.021 1.00 97.62 244 THR A N 1
ATOM 1871 C CA . THR A 1 244 ? -11.489 -11.548 50.987 1.00 97.62 244 THR A CA 1
ATOM 1872 C C . THR A 1 244 ? -12.286 -11.368 49.690 1.00 97.62 244 THR A C 1
ATOM 1874 O O . THR A 1 244 ? -12.275 -10.288 49.102 1.00 97.62 244 THR A O 1
ATOM 1877 N N . ALA A 1 245 ? -13.025 -12.390 49.242 1.00 97.44 245 ALA A N 1
ATOM 1878 C CA . ALA A 1 245 ? -13.865 -12.300 48.046 1.00 97.44 245 ALA A CA 1
ATOM 1879 C C . ALA A 1 245 ? -15.012 -11.282 48.199 1.00 97.44 245 ALA A C 1
ATOM 1881 O O . ALA A 1 245 ? -15.283 -10.530 47.261 1.00 97.44 245 ALA A O 1
ATOM 1882 N N . VAL A 1 246 ? -15.653 -11.224 49.372 1.00 98.12 246 VAL A N 1
ATOM 1883 C CA . VAL A 1 246 ? -16.656 -10.200 49.711 1.00 98.12 246 VAL A CA 1
ATOM 1884 C C . VAL A 1 246 ? -16.011 -8.815 49.675 1.00 98.12 246 VAL A C 1
ATOM 1886 O O . VAL A 1 246 ? -16.486 -7.950 48.943 1.00 98.12 246 VAL A O 1
ATOM 1889 N N . GLY A 1 247 ? -14.886 -8.631 50.374 1.00 97.94 247 GLY A N 1
ATOM 1890 C CA . GLY A 1 247 ? -14.168 -7.357 50.422 1.00 97.94 247 GLY A CA 1
ATOM 1891 C C . GLY A 1 247 ? -13.735 -6.858 49.042 1.00 97.94 247 GLY A C 1
ATOM 1892 O O . GLY A 1 247 ? -13.893 -5.678 48.741 1.00 97.94 247 GLY A O 1
ATOM 1893 N N . HIS A 1 248 ? -13.258 -7.745 48.164 1.00 97.69 248 HIS A N 1
ATOM 1894 C CA . HIS A 1 248 ? -12.930 -7.388 46.781 1.00 97.69 248 HIS A CA 1
ATOM 1895 C C . HIS A 1 248 ? -14.164 -6.983 45.967 1.00 97.69 248 HIS A C 1
ATOM 1897 O O . HIS A 1 248 ? -14.099 -6.010 45.216 1.00 97.69 248 HIS A O 1
ATOM 1903 N N . ALA A 1 249 ? -15.281 -7.707 46.094 1.00 97.75 249 ALA A N 1
ATOM 1904 C CA . ALA A 1 249 ? -16.514 -7.380 45.380 1.00 97.75 249 ALA A CA 1
ATOM 1905 C C . ALA A 1 249 ? -17.109 -6.036 45.838 1.00 97.75 249 ALA A C 1
ATOM 1907 O O . ALA A 1 249 ? -17.563 -5.258 44.996 1.00 97.75 249 ALA A O 1
ATOM 1908 N N . ASP A 1 250 ? -17.073 -5.753 47.142 1.00 98.06 250 ASP A N 1
ATOM 1909 C CA . ASP A 1 250 ? -17.582 -4.509 47.724 1.00 98.06 250 ASP A CA 1
ATOM 1910 C C . ASP A 1 250 ? -16.669 -3.324 47.384 1.00 98.06 250 ASP A C 1
ATOM 1912 O O . ASP A 1 250 ? -17.148 -2.319 46.864 1.00 98.06 250 ASP A O 1
ATOM 1916 N N . ALA A 1 251 ? -15.346 -3.470 47.528 1.00 97.31 251 ALA A N 1
ATOM 1917 C CA . ALA A 1 251 ? -14.389 -2.434 47.132 1.00 97.31 251 ALA A CA 1
ATOM 1918 C C . ALA A 1 251 ? -14.498 -2.089 45.636 1.00 97.31 251 ALA A C 1
ATOM 1920 O O . ALA A 1 251 ? -14.470 -0.919 45.256 1.00 97.31 251 ALA A O 1
ATOM 1921 N N . ALA A 1 252 ? -14.676 -3.098 44.778 1.00 96.31 252 ALA A N 1
ATOM 1922 C CA . ALA A 1 252 ? -14.901 -2.901 43.350 1.00 96.31 252 ALA A CA 1
ATOM 1923 C C . ALA A 1 252 ? -16.241 -2.199 43.055 1.00 96.31 252 ALA A C 1
ATOM 1925 O O . ALA A 1 252 ? -16.321 -1.382 42.133 1.00 96.31 252 ALA A O 1
ATOM 1926 N N . ALA A 1 253 ? -17.295 -2.499 43.823 1.00 96.50 253 ALA A N 1
ATOM 1927 C CA . ALA A 1 253 ? -18.588 -1.831 43.702 1.00 96.50 253 ALA A CA 1
ATOM 1928 C C . ALA A 1 253 ? -18.507 -0.355 44.125 1.00 96.50 253 ALA A C 1
ATOM 1930 O O . ALA A 1 253 ? -18.985 0.506 43.384 1.00 96.50 253 ALA A O 1
ATOM 1931 N N . ASP A 1 254 ? -17.850 -0.062 45.248 1.00 96.69 254 ASP A N 1
ATOM 1932 C CA . ASP A 1 254 ? -17.634 1.297 45.752 1.00 96.69 254 ASP A CA 1
ATOM 1933 C C . ASP A 1 254 ? -16.784 2.121 44.790 1.00 96.69 254 ASP A C 1
ATOM 1935 O O . ASP A 1 254 ? -17.137 3.251 44.454 1.00 96.69 254 ASP A O 1
ATOM 1939 N N . GLN A 1 255 ? -15.701 1.538 44.273 1.00 94.81 255 GLN A N 1
ATOM 1940 C CA . GLN A 1 255 ? -14.856 2.186 43.275 1.00 94.81 255 GLN A CA 1
ATOM 1941 C C . GLN A 1 255 ? -15.645 2.509 42.001 1.00 94.81 255 GLN A C 1
ATOM 1943 O O . GLN A 1 255 ? -15.518 3.599 41.446 1.00 94.81 255 GLN A O 1
ATOM 1948 N N . ARG A 1 256 ? -16.512 1.598 41.544 1.00 94.00 256 ARG A N 1
ATOM 1949 C CA . ARG A 1 256 ? -17.377 1.850 40.384 1.00 94.00 256 ARG A CA 1
ATOM 1950 C C . ARG A 1 256 ? -18.439 2.914 40.665 1.00 94.00 256 ARG A C 1
ATOM 1952 O O . ARG A 1 256 ? -18.802 3.647 39.749 1.00 94.00 256 ARG A O 1
ATOM 1959 N N . PHE A 1 257 ? -18.929 3.009 41.900 1.00 95.56 257 PHE A N 1
ATOM 1960 C CA . PHE A 1 257 ? -19.858 4.059 42.313 1.00 95.56 257 PHE A CA 1
ATOM 1961 C C . PHE A 1 257 ? -19.173 5.431 42.371 1.00 95.56 257 PHE A C 1
ATOM 1963 O O . PHE A 1 257 ? -19.700 6.399 41.829 1.00 95.56 257 PHE A O 1
ATOM 1970 N N . GLN A 1 258 ? -17.973 5.509 42.952 1.00 95.94 258 GLN A N 1
ATOM 1971 C CA . GLN A 1 258 ? -17.160 6.730 42.988 1.00 95.94 258 GLN A CA 1
ATOM 1972 C C . GLN A 1 258 ? -16.788 7.200 41.575 1.00 95.94 258 GLN A C 1
ATOM 1974 O O . GLN A 1 258 ? -16.877 8.387 41.277 1.00 95.94 258 GLN A O 1
ATOM 1979 N N . ASN A 1 259 ? -16.472 6.259 40.683 1.00 95.44 259 ASN A N 1
ATOM 1980 C CA . ASN A 1 259 ? -16.115 6.518 39.288 1.00 95.44 259 ASN A CA 1
ATOM 1981 C C . ASN A 1 259 ? -17.312 6.374 38.330 1.00 95.44 259 ASN A C 1
ATOM 1983 O O . ASN A 1 259 ? -17.134 6.009 37.164 1.00 95.44 259 ASN A O 1
ATOM 1987 N N . ALA A 1 260 ? -18.548 6.591 38.793 1.00 94.94 260 ALA A N 1
ATOM 1988 C CA . ALA A 1 260 ? -19.739 6.351 37.975 1.00 94.94 260 ALA A CA 1
ATOM 1989 C C . ALA A 1 260 ? -19.792 7.258 36.731 1.00 94.94 260 ALA A C 1
ATOM 1991 O O . ALA A 1 260 ? -20.117 6.783 35.641 1.00 94.94 260 ALA A O 1
ATOM 1992 N N . GLU A 1 261 ? -19.424 8.535 36.872 1.00 95.12 261 GLU A N 1
ATOM 1993 C CA . GLU A 1 261 ? -19.386 9.506 35.769 1.00 95.12 261 GLU A CA 1
ATOM 1994 C C . GLU A 1 261 ? -18.335 9.121 34.718 1.00 95.12 261 GLU A C 1
ATOM 1996 O O . GLU A 1 261 ? -18.646 8.978 33.536 1.00 95.12 261 GLU A O 1
ATOM 2001 N N . SER A 1 262 ? -17.117 8.838 35.171 1.00 94.25 262 SER A N 1
ATOM 2002 C CA . SER A 1 262 ? -16.005 8.302 34.387 1.00 94.25 262 SER A CA 1
ATOM 2003 C C . SER A 1 262 ? -16.358 7.022 33.632 1.00 94.25 262 SER A C 1
ATOM 2005 O O . SER A 1 262 ? -16.101 6.891 32.433 1.00 94.25 262 SER A O 1
ATOM 2007 N N . THR A 1 263 ? -17.020 6.085 34.314 1.00 93.12 263 THR A N 1
ATOM 2008 C CA . THR A 1 263 ? -17.490 4.827 33.721 1.00 93.12 263 THR A CA 1
ATOM 2009 C C . THR A 1 263 ? -18.526 5.098 32.631 1.00 93.12 263 THR A C 1
ATOM 2011 O O . THR A 1 263 ? -18.452 4.511 31.551 1.00 93.12 263 THR A O 1
ATOM 2014 N N . ALA A 1 264 ? -19.471 6.011 32.874 1.00 93.69 264 ALA A N 1
ATOM 2015 C CA . ALA A 1 264 ? -20.465 6.403 31.881 1.00 93.69 264 ALA A CA 1
ATOM 2016 C C . ALA A 1 264 ? -19.809 7.066 30.656 1.00 93.69 264 ALA A C 1
ATOM 2018 O O . ALA A 1 264 ? -20.127 6.703 29.522 1.00 93.69 264 ALA A O 1
ATOM 2019 N N . ALA A 1 265 ? -18.845 7.967 30.862 1.00 95.56 265 ALA A N 1
ATOM 2020 C CA . ALA A 1 265 ? -18.085 8.598 29.786 1.00 95.56 265 ALA A CA 1
ATOM 2021 C C . ALA A 1 265 ? -17.291 7.569 28.959 1.00 95.56 265 ALA A C 1
ATOM 2023 O O . ALA A 1 265 ? -17.330 7.597 27.726 1.00 95.56 265 ALA A O 1
ATOM 2024 N N . ALA A 1 266 ? -16.635 6.608 29.617 1.00 94.62 266 ALA A N 1
ATOM 2025 C CA . ALA A 1 266 ? -15.921 5.523 28.950 1.00 94.62 266 ALA A CA 1
ATOM 2026 C C . ALA A 1 266 ? -16.865 4.627 28.128 1.00 94.62 266 ALA A C 1
ATOM 2028 O O . ALA A 1 266 ? -16.522 4.248 27.008 1.00 94.62 266 ALA A O 1
ATOM 2029 N N . MET A 1 267 ? -18.071 4.331 28.628 1.00 94.00 267 MET A N 1
ATOM 2030 C CA . MET A 1 267 ? -19.087 3.581 27.878 1.00 94.00 267 MET A CA 1
ATOM 2031 C C . MET A 1 267 ? -19.577 4.343 26.640 1.00 94.00 267 MET A C 1
ATOM 2033 O O . MET A 1 267 ? -19.731 3.744 25.574 1.00 94.00 267 MET A O 1
ATOM 2037 N N . VAL A 1 268 ? -19.788 5.659 26.751 1.00 96.56 268 VAL A N 1
ATOM 2038 C CA . VAL A 1 268 ? -20.151 6.506 25.604 1.00 96.56 268 VAL A CA 1
ATOM 2039 C C . VAL A 1 268 ? -19.042 6.493 24.553 1.00 96.56 268 VAL A C 1
ATOM 2041 O O . VAL A 1 268 ? -19.330 6.285 23.375 1.00 96.56 268 VAL A O 1
ATOM 2044 N N . LEU A 1 269 ? -17.779 6.642 24.963 1.00 96.75 269 LEU A N 1
ATOM 2045 C CA . LEU A 1 269 ? -16.636 6.571 24.049 1.00 96.75 269 LEU A CA 1
ATOM 2046 C C . LEU A 1 269 ? -16.506 5.194 23.395 1.00 96.75 269 LEU A C 1
ATOM 2048 O O . LEU A 1 269 ? -16.273 5.121 22.193 1.00 96.75 269 LEU A O 1
ATOM 2052 N N . ALA A 1 270 ? -16.691 4.107 24.148 1.00 95.81 270 ALA A N 1
ATOM 2053 C CA . ALA A 1 270 ? -16.650 2.752 23.603 1.00 95.81 270 ALA A CA 1
ATOM 2054 C C . ALA A 1 270 ? -17.719 2.545 22.519 1.00 95.81 270 ALA A C 1
ATOM 2056 O O . ALA A 1 270 ? -17.415 2.021 21.448 1.00 95.81 270 ALA A O 1
ATOM 2057 N N . ARG A 1 271 ? -18.946 3.028 22.755 1.00 97.31 271 ARG A N 1
ATOM 2058 C CA . ARG A 1 271 ? -20.018 3.006 21.753 1.00 97.31 271 ARG A CA 1
ATOM 2059 C C . ARG A 1 271 ? -19.672 3.849 20.526 1.00 97.31 271 ARG A C 1
ATOM 2061 O O . ARG A 1 271 ? -19.808 3.367 19.411 1.00 97.31 271 ARG A O 1
ATOM 2068 N N . GLN A 1 272 ? -19.177 5.072 20.718 1.00 97.94 272 GLN A N 1
ATOM 2069 C CA . GLN A 1 272 ? -18.758 5.933 19.606 1.00 97.94 272 GLN A CA 1
ATOM 2070 C C . GLN A 1 272 ? -17.635 5.302 18.776 1.00 97.94 272 GLN A C 1
ATOM 2072 O O . GLN A 1 272 ? -17.646 5.427 17.556 1.00 97.94 272 GLN A O 1
ATOM 2077 N N . ILE A 1 273 ? -16.678 4.624 19.419 1.00 97.94 273 ILE A N 1
ATOM 2078 C CA . ILE A 1 273 ? -15.625 3.878 18.724 1.00 97.94 273 ILE A CA 1
ATOM 2079 C C . ILE A 1 273 ? -16.252 2.784 17.864 1.00 97.94 273 ILE A C 1
ATOM 2081 O O . ILE A 1 273 ? -15.898 2.703 16.695 1.00 97.94 273 ILE A O 1
ATOM 2085 N N . ALA A 1 274 ? -17.174 1.984 18.412 1.00 97.81 274 ALA A N 1
ATOM 2086 C CA . ALA A 1 274 ? -17.852 0.923 17.668 1.00 97.81 274 ALA A CA 1
ATOM 2087 C C . ALA A 1 274 ? -18.635 1.476 16.462 1.00 97.81 274 ALA A C 1
ATOM 2089 O O . ALA A 1 274 ? -18.367 1.069 15.335 1.00 97.81 274 ALA A O 1
ATOM 2090 N N . ASP A 1 275 ? -19.487 2.486 16.671 1.00 97.69 275 ASP A N 1
ATOM 2091 C CA . ASP A 1 275 ? -20.291 3.108 15.607 1.00 97.69 275 ASP A CA 1
ATOM 2092 C C . ASP A 1 275 ? -19.400 3.682 14.479 1.00 97.69 275 ASP A C 1
ATOM 2094 O O . ASP A 1 275 ? -19.690 3.548 13.288 1.00 97.69 275 ASP A O 1
ATOM 2098 N N . GLN A 1 276 ? -18.275 4.314 14.837 1.00 97.44 276 GLN A N 1
ATOM 2099 C CA . GLN A 1 276 ? -17.313 4.843 13.863 1.00 97.44 276 GLN A CA 1
ATOM 2100 C C . GLN A 1 276 ? -16.510 3.741 13.161 1.00 97.44 276 GLN A C 1
ATOM 2102 O O . GLN A 1 276 ? -16.122 3.917 12.005 1.00 97.44 276 GLN A O 1
ATOM 2107 N N . GLN A 1 277 ? -16.241 2.624 13.841 1.00 98.19 277 GLN A N 1
ATOM 2108 C CA . GLN A 1 277 ? -15.582 1.454 13.265 1.00 98.19 277 GLN A CA 1
ATOM 2109 C C . GLN A 1 277 ? -16.458 0.837 12.168 1.00 98.19 277 GLN A C 1
ATOM 2111 O O . GLN A 1 277 ? -15.972 0.609 11.061 1.00 98.19 277 GLN A O 1
ATOM 2116 N N . ASP A 1 278 ? -17.753 0.670 12.444 1.00 97.62 278 ASP A N 1
ATOM 2117 C CA . ASP A 1 278 ? -18.728 0.140 11.489 1.00 97.62 278 ASP A CA 1
ATOM 2118 C C . ASP A 1 278 ? -18.861 1.059 10.266 1.00 97.62 278 ASP A C 1
ATOM 2120 O O . ASP A 1 278 ? -18.811 0.605 9.120 1.00 97.62 278 ASP A O 1
ATOM 2124 N N . ALA A 1 279 ? -18.933 2.377 10.490 1.00 96.12 279 ALA A N 1
ATOM 2125 C CA . ALA A 1 279 ? -18.944 3.362 9.408 1.00 96.12 279 ALA A CA 1
ATOM 2126 C C . ALA A 1 279 ? -17.653 3.323 8.566 1.00 96.12 279 ALA A C 1
ATOM 2128 O O . ALA A 1 279 ? -17.700 3.410 7.337 1.00 96.12 279 ALA A O 1
ATOM 2129 N N . LEU A 1 280 ? -16.488 3.164 9.206 1.00 97.81 280 LEU A N 1
ATOM 2130 C CA . LEU A 1 280 ? -15.212 3.008 8.505 1.00 97.81 280 LEU A CA 1
ATOM 2131 C C . LEU A 1 280 ? -15.185 1.758 7.637 1.00 97.81 280 LEU A C 1
ATOM 2133 O O . LEU A 1 280 ? -14.679 1.810 6.515 1.00 97.81 280 LEU A O 1
ATOM 2137 N N . ASP A 1 281 ? -15.692 0.644 8.145 1.00 97.81 281 ASP A N 1
ATOM 2138 C CA . ASP A 1 281 ? -15.674 -0.616 7.418 1.00 97.81 281 ASP A CA 1
ATOM 2139 C C . ASP A 1 281 ? -16.670 -0.600 6.252 1.00 97.81 281 ASP A C 1
ATOM 2141 O O . ASP A 1 281 ? -16.301 -1.027 5.156 1.00 97.81 281 ASP A O 1
ATOM 2145 N N . SER A 1 282 ? -17.842 0.029 6.410 1.00 97.62 282 SER A N 1
ATOM 2146 C CA . SER A 1 282 ? -18.751 0.338 5.293 1.00 97.62 282 SER A CA 1
ATOM 2147 C C . SER A 1 282 ? -18.054 1.180 4.217 1.00 97.62 282 SER A C 1
ATOM 2149 O O . SER A 1 282 ? -18.039 0.817 3.039 1.00 97.62 282 SER A O 1
ATOM 2151 N N . ASN A 1 283 ? -17.371 2.261 4.611 1.00 97.62 283 ASN A N 1
ATOM 2152 C CA . ASN A 1 283 ? -16.685 3.132 3.656 1.00 97.62 283 ASN A CA 1
ATOM 2153 C C . ASN A 1 283 ? -15.542 2.420 2.913 1.00 97.62 283 ASN A C 1
ATOM 2155 O O . ASN A 1 283 ? -15.308 2.685 1.730 1.00 97.62 283 ASN A O 1
ATOM 2159 N N . LYS A 1 284 ? -14.822 1.513 3.588 1.00 97.75 284 LYS A N 1
ATOM 2160 C CA . LYS A 1 284 ? -13.782 0.678 2.965 1.00 97.75 284 LYS A CA 1
ATOM 2161 C C . LYS A 1 284 ? -14.371 -0.338 1.990 1.00 97.75 284 LYS A C 1
ATOM 2163 O O . LYS A 1 284 ? -13.765 -0.571 0.946 1.00 97.75 284 LYS A O 1
ATOM 2168 N N . GLN A 1 285 ? -15.524 -0.929 2.305 1.00 98.00 285 GLN A N 1
ATOM 2169 C CA . GLN A 1 285 ? -16.226 -1.836 1.393 1.00 98.00 285 GLN A CA 1
ATOM 2170 C C . GLN A 1 285 ? -16.668 -1.107 0.119 1.00 98.00 285 GLN A C 1
ATOM 2172 O O . GLN A 1 285 ? -16.454 -1.617 -0.979 1.00 98.00 285 GLN A O 1
ATOM 2177 N N . GLU A 1 286 ? -17.185 0.117 0.241 1.00 97.75 286 GLU A N 1
ATOM 2178 C CA . GLU A 1 286 ? -17.505 0.966 -0.913 1.00 97.75 286 GLU A CA 1
ATOM 2179 C C . GLU A 1 286 ? -16.261 1.320 -1.739 1.00 97.75 286 GLU A C 1
ATOM 2181 O O . GLU A 1 286 ? -16.283 1.292 -2.966 1.00 97.75 286 GLU A O 1
ATOM 2186 N N . LEU A 1 287 ? -15.128 1.604 -1.094 1.00 97.88 287 LEU A N 1
ATOM 2187 C CA . LEU A 1 287 ? -13.879 1.838 -1.818 1.00 97.88 287 LEU A CA 1
ATOM 2188 C C . LEU A 1 287 ? -13.414 0.580 -2.571 1.00 97.88 287 LEU A C 1
ATOM 2190 O O . LEU A 1 287 ? -12.923 0.679 -3.697 1.00 97.88 287 LEU A O 1
ATOM 2194 N N . ALA A 1 288 ? -13.584 -0.601 -1.974 1.00 97.88 288 ALA A N 1
ATOM 2195 C CA . ALA A 1 288 ? -13.279 -1.869 -2.625 1.00 97.88 288 ALA A CA 1
ATOM 2196 C C . ALA A 1 288 ? -14.208 -2.141 -3.822 1.00 97.88 288 ALA A C 1
ATOM 2198 O O . ALA A 1 288 ? -13.734 -2.610 -4.859 1.00 97.88 288 ALA A O 1
ATOM 2199 N N . SER A 1 289 ? -15.498 -1.795 -3.730 1.00 97.75 289 SER A N 1
ATOM 2200 C CA . SER A 1 289 ? -16.433 -1.929 -4.854 1.00 97.75 289 SER A CA 1
ATOM 2201 C C . SER A 1 289 ? -16.107 -0.955 -5.991 1.00 97.75 289 SER A C 1
ATOM 2203 O O . SER A 1 289 ? -16.078 -1.373 -7.147 1.00 97.75 289 SER A O 1
ATOM 2205 N N . LEU A 1 290 ? -15.730 0.292 -5.684 1.00 97.50 290 LEU A N 1
ATOM 2206 C CA . LEU A 1 290 ? -15.224 1.257 -6.672 1.00 97.50 290 LEU A CA 1
ATOM 2207 C C . LEU A 1 290 ? -13.936 0.772 -7.353 1.00 97.50 290 LEU A C 1
ATOM 2209 O O . LEU A 1 290 ? -13.747 0.974 -8.552 1.00 97.50 290 LEU A O 1
ATOM 2213 N N . ALA A 1 291 ? -13.043 0.110 -6.613 1.00 96.50 291 ALA A N 1
ATOM 2214 C CA . ALA A 1 291 ? -11.831 -0.477 -7.181 1.00 96.50 291 ALA A CA 1
ATOM 2215 C C . ALA A 1 291 ? -12.147 -1.638 -8.142 1.00 96.50 291 ALA A C 1
ATOM 2217 O O . ALA A 1 291 ? -11.497 -1.756 -9.184 1.00 96.50 291 ALA A O 1
ATOM 2218 N N . ALA A 1 292 ? -13.159 -2.453 -7.830 1.00 95.94 292 ALA A N 1
ATOM 2219 C CA . ALA A 1 292 ? -13.660 -3.499 -8.721 1.00 95.94 292 ALA A CA 1
ATOM 2220 C C . ALA A 1 292 ? -14.371 -2.919 -9.960 1.00 95.94 292 ALA A C 1
ATOM 2222 O O . ALA A 1 292 ? -14.179 -3.407 -11.070 1.00 95.94 292 ALA A O 1
ATOM 2223 N N . GLU A 1 293 ? -15.138 -1.837 -9.806 1.00 95.38 293 GLU A N 1
ATOM 2224 C CA . GLU A 1 293 ? -15.747 -1.113 -10.931 1.00 95.38 293 GLU A CA 1
ATOM 2225 C C . GLU A 1 293 ? -14.663 -0.528 -11.853 1.00 95.38 293 GLU A C 1
ATOM 2227 O O . GLU A 1 293 ? -14.722 -0.659 -13.078 1.00 95.38 293 GLU A O 1
ATOM 2232 N N . ARG A 1 294 ? -13.596 0.034 -11.270 1.00 94.19 294 ARG A N 1
ATOM 2233 C CA . ARG A 1 294 ? -12.437 0.531 -12.017 1.00 94.19 294 ARG A CA 1
ATOM 2234 C C . ARG A 1 294 ? -11.706 -0.582 -12.759 1.00 94.19 294 ARG A C 1
ATOM 2236 O O . ARG A 1 294 ? -11.313 -0.368 -13.903 1.00 94.19 294 ARG A O 1
ATOM 2243 N N . SER A 1 295 ? -11.491 -1.742 -12.136 1.00 91.19 295 SER A N 1
ATOM 2244 C CA . SER A 1 295 ? -10.850 -2.867 -12.823 1.00 91.19 295 SER A CA 1
ATOM 2245 C C . SER A 1 295 ? -11.734 -3.400 -13.950 1.00 91.19 295 SER A C 1
ATOM 2247 O O . SER A 1 295 ? -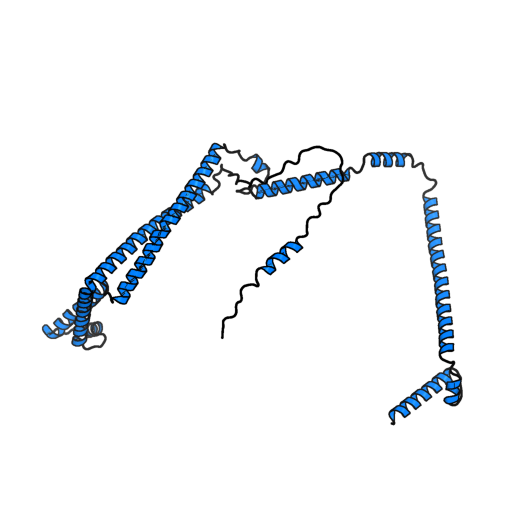11.212 -3.681 -15.023 1.00 91.19 295 SER A O 1
ATOM 2249 N N . ALA A 1 296 ? -13.058 -3.429 -13.775 1.00 90.50 296 ALA A N 1
ATOM 2250 C CA . ALA A 1 296 ? -14.002 -3.790 -14.832 1.00 90.50 296 ALA A CA 1
ATOM 2251 C C . ALA A 1 296 ? -13.965 -2.816 -16.024 1.00 90.50 296 ALA A C 1
ATOM 2253 O O . ALA A 1 296 ? -14.036 -3.259 -17.167 1.00 90.50 296 ALA A O 1
ATOM 2254 N N . LEU A 1 297 ? -13.796 -1.511 -15.781 1.00 87.69 297 LEU A N 1
ATOM 2255 C CA . LEU A 1 297 ? -13.596 -0.526 -16.853 1.00 87.69 297 LEU A CA 1
ATOM 2256 C C . LEU A 1 297 ? -12.200 -0.567 -17.484 1.00 87.69 297 LEU A C 1
ATOM 2258 O O . LEU A 1 297 ? -12.049 -0.165 -18.637 1.00 87.69 297 LEU A O 1
ATOM 2262 N N . ALA A 1 298 ? -11.183 -0.983 -16.727 1.00 83.38 298 ALA A N 1
ATOM 2263 C CA . ALA A 1 298 ? -9.808 -1.096 -17.205 1.00 83.38 298 ALA A CA 1
ATOM 2264 C C . ALA A 1 298 ? -9.570 -2.385 -17.997 1.00 83.38 298 ALA A C 1
ATOM 2266 O O . ALA A 1 298 ? -8.697 -2.414 -18.865 1.00 83.38 298 ALA A O 1
ATOM 2267 N N . MET A 1 299 ? -10.335 -3.442 -17.712 1.00 73.56 299 MET A N 1
ATOM 2268 C CA . MET A 1 299 ? -10.347 -4.627 -18.552 1.00 73.56 299 MET A CA 1
ATOM 2269 C C . MET A 1 299 ? -10.808 -4.201 -19.946 1.00 73.56 299 MET A C 1
ATOM 2271 O O . MET A 1 299 ? -11.880 -3.604 -20.074 1.00 73.56 299 MET A O 1
ATOM 2275 N N . PRO A 1 300 ? -10.017 -4.478 -20.995 1.00 59.06 300 PRO A N 1
ATOM 2276 C CA . PRO A 1 300 ? -10.429 -4.193 -22.351 1.00 59.06 300 PRO A CA 1
ATOM 2277 C C . PRO A 1 300 ? -11.638 -5.078 -22.632 1.00 59.06 300 PRO A C 1
ATOM 2279 O O . PRO A 1 300 ? -11.508 -6.256 -22.963 1.00 59.06 300 PRO A O 1
ATOM 2282 N N . GLY A 1 301 ? -12.843 -4.527 -22.476 1.00 56.03 301 GLY A N 1
ATOM 2283 C CA . GLY A 1 301 ? -14.017 -5.127 -23.086 1.00 56.03 301 GLY A CA 1
ATOM 2284 C C . GLY A 1 301 ? -13.676 -5.372 -24.562 1.00 56.03 301 GLY A C 1
ATOM 2285 O O . GLY A 1 301 ? -12.970 -4.541 -25.146 1.00 56.03 301 GLY A O 1
ATOM 2286 N N . PRO A 1 302 ? -14.139 -6.471 -25.183 1.00 51.22 302 PRO A N 1
ATOM 2287 C CA . PRO A 1 302 ? -13.706 -6.919 -26.516 1.00 51.22 302 PRO A CA 1
ATOM 2288 C C . PRO A 1 302 ? -13.969 -5.933 -27.676 1.00 51.22 302 PRO A C 1
ATOM 2290 O O . PRO A 1 302 ? -13.826 -6.293 -28.838 1.00 51.22 302 PRO A O 1
ATOM 2293 N N . ALA A 1 303 ? -14.342 -4.683 -27.395 1.00 48.31 303 ALA A N 1
ATOM 2294 C CA . ALA A 1 303 ? -14.636 -3.654 -28.375 1.00 48.31 303 ALA A CA 1
ATOM 2295 C C . ALA A 1 303 ? -14.010 -2.274 -28.093 1.00 48.31 303 ALA A C 1
ATOM 2297 O O . ALA A 1 303 ? -14.211 -1.385 -28.913 1.00 48.31 303 ALA A O 1
ATOM 2298 N N . CYS A 1 304 ? -13.271 -2.049 -26.996 1.00 46.72 304 CYS A N 1
ATOM 2299 C CA . CYS A 1 304 ? -12.803 -0.698 -26.649 1.00 46.72 304 CYS A CA 1
ATOM 2300 C C .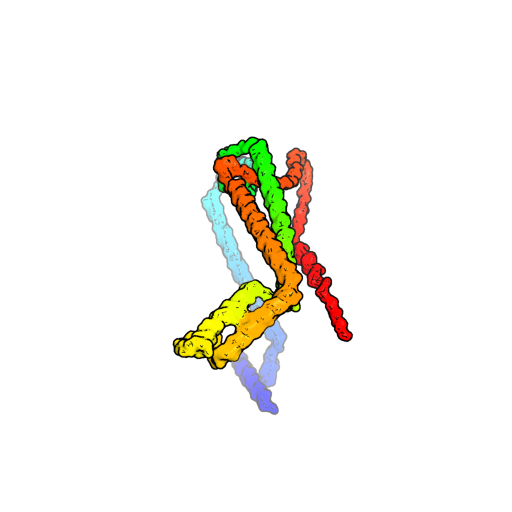 CYS A 1 304 ? -11.275 -0.625 -26.496 1.00 46.72 304 CYS A C 1
ATOM 2302 O O . CYS A 1 304 ? -10.737 -0.654 -25.394 1.00 46.72 304 CYS A O 1
ATOM 2304 N N . GLY A 1 305 ? -10.565 -0.535 -27.623 1.00 53.53 305 GLY A N 1
ATOM 2305 C CA . GLY A 1 305 ? -9.160 -0.126 -27.640 1.00 53.53 305 GLY A CA 1
ATOM 2306 C C . GLY A 1 305 ? -9.061 1.359 -27.300 1.00 53.53 305 GLY A C 1
ATOM 2307 O O . GLY A 1 305 ? -9.198 2.217 -28.172 1.00 53.53 305 GLY A O 1
ATOM 2308 N N . THR A 1 306 ? -8.887 1.685 -26.022 1.00 49.66 306 THR A N 1
ATOM 2309 C CA . THR A 1 306 ? -8.759 3.070 -25.570 1.00 49.66 306 THR A CA 1
ATOM 2310 C C . THR A 1 306 ? -7.386 3.600 -25.976 1.00 49.66 306 THR A C 1
ATOM 2312 O O . THR A 1 306 ? -6.367 3.262 -25.381 1.00 49.66 306 THR A O 1
ATOM 2315 N N . VAL A 1 307 ? -7.340 4.454 -27.001 1.00 48.56 307 VAL A N 1
ATOM 2316 C CA . VAL A 1 307 ? -6.115 5.157 -27.407 1.00 48.56 307 VAL A CA 1
ATOM 2317 C C . VAL A 1 307 ? -5.718 6.110 -26.282 1.00 48.56 307 VAL A C 1
ATOM 2319 O O . VAL A 1 307 ? -6.251 7.214 -26.146 1.00 48.56 307 VAL A O 1
ATOM 2322 N N . SER A 1 308 ? -4.801 5.653 -25.431 1.00 44.66 308 SER A N 1
ATOM 2323 C CA . SER A 1 308 ? -4.246 6.463 -24.359 1.00 44.66 308 SER A CA 1
ATOM 2324 C C . SER A 1 308 ? -3.546 7.675 -24.967 1.00 44.66 308 SER A C 1
ATOM 2326 O O . SER A 1 308 ? -2.765 7.576 -25.913 1.00 44.66 308 SER A O 1
ATOM 2328 N N . ARG A 1 309 ? -3.913 8.842 -24.446 1.00 45.03 309 ARG A N 1
ATOM 2329 C CA . ARG A 1 309 ? -3.573 10.177 -24.934 1.00 45.03 309 ARG A CA 1
ATOM 2330 C C . ARG A 1 309 ? -2.051 10.311 -25.080 1.00 45.03 309 ARG A C 1
ATOM 2332 O O . ARG A 1 309 ? -1.370 10.614 -24.104 1.00 45.03 309 ARG A O 1
ATOM 2339 N N . MET A 1 310 ? -1.521 10.130 -26.293 1.00 44.22 310 MET A N 1
ATOM 2340 C CA . MET A 1 310 ? -0.166 10.570 -26.619 1.00 44.22 310 MET A CA 1
ATOM 2341 C C . MET A 1 310 ? -0.076 12.052 -26.265 1.00 44.22 310 MET A C 1
ATOM 2343 O O . MET A 1 310 ? -0.828 12.885 -26.786 1.00 44.22 310 MET A O 1
ATOM 2347 N N . ALA A 1 311 ? 0.810 12.368 -25.322 1.00 40.19 311 ALA A N 1
ATOM 2348 C CA . ALA A 1 311 ? 1.226 13.729 -25.054 1.00 40.19 311 ALA A CA 1
ATOM 2349 C C . ALA A 1 311 ? 1.556 14.372 -26.403 1.00 40.19 311 ALA A C 1
ATOM 2351 O O . ALA A 1 311 ? 2.349 13.825 -27.167 1.00 40.19 311 ALA A O 1
ATOM 2352 N N . ARG A 1 312 ? 0.887 15.488 -26.722 1.00 39.28 312 ARG A N 1
ATOM 2353 C CA . ARG A 1 312 ? 1.160 16.267 -27.931 1.00 39.28 312 ARG A CA 1
ATOM 2354 C C . ARG A 1 312 ? 2.636 16.635 -27.907 1.00 39.28 312 ARG A C 1
ATOM 2356 O O . ARG A 1 312 ? 3.024 17.581 -27.229 1.00 39.28 312 ARG A O 1
ATOM 2363 N N . CYS A 1 313 ? 3.447 15.868 -28.622 1.00 37.53 313 CYS A N 1
ATOM 2364 C CA . CYS A 1 313 ? 4.789 16.278 -28.962 1.00 37.53 313 CYS A CA 1
ATOM 2365 C C . CYS A 1 313 ? 4.611 17.489 -29.889 1.00 37.53 313 CYS A C 1
ATOM 2367 O O . CYS A 1 313 ? 3.891 17.370 -30.889 1.00 37.53 313 CYS A O 1
ATOM 2369 N N . PRO A 1 314 ? 5.160 18.668 -29.564 1.00 44.34 314 PRO A N 1
ATOM 2370 C CA . PRO A 1 314 ? 5.119 19.805 -30.461 1.00 44.34 314 PRO A CA 1
ATOM 2371 C C . PRO A 1 314 ? 6.075 19.502 -31.617 1.00 44.34 314 PRO A C 1
ATOM 2373 O O . PRO A 1 314 ? 7.228 19.916 -31.612 1.00 44.34 314 PRO A O 1
ATOM 2376 N N . LEU A 1 315 ? 5.608 18.737 -32.604 1.00 42.22 315 LEU A N 1
ATOM 2377 C CA . LEU A 1 315 ? 6.282 18.634 -33.889 1.00 42.22 315 LEU A CA 1
ATOM 2378 C C . LEU A 1 315 ? 6.090 19.974 -34.595 1.00 42.22 315 LEU A C 1
ATOM 2380 O O . LEU A 1 315 ? 5.106 20.233 -35.288 1.00 42.22 315 LEU A O 1
ATOM 2384 N N . THR A 1 316 ? 7.045 20.860 -34.344 1.00 44.03 316 THR A N 1
ATOM 2385 C CA . THR A 1 316 ? 7.361 22.010 -35.177 1.00 44.03 316 THR A CA 1
ATOM 2386 C C . THR A 1 316 ? 7.443 21.563 -36.632 1.00 44.03 316 THR A C 1
ATOM 2388 O O . THR A 1 316 ? 8.368 20.876 -37.048 1.00 44.03 316 THR A O 1
ATOM 2391 N N . ARG A 1 317 ? 6.412 21.961 -37.375 1.00 41.81 317 ARG A N 1
ATOM 2392 C CA . ARG A 1 317 ? 6.359 22.270 -38.806 1.00 41.81 317 ARG A CA 1
ATOM 2393 C C . ARG A 1 317 ? 7.754 22.395 -39.456 1.00 41.81 317 ARG A C 1
ATOM 2395 O O . ARG A 1 317 ? 8.328 23.479 -39.475 1.00 41.81 317 ARG A O 1
ATOM 2402 N N . CYS A 1 318 ? 8.272 21.320 -40.046 1.00 38.81 318 CYS A N 1
ATOM 2403 C CA . CYS A 1 318 ? 9.303 21.433 -41.078 1.00 38.81 318 CYS A CA 1
ATOM 2404 C C . CYS A 1 318 ? 8.595 21.628 -42.419 1.00 38.81 318 CYS A C 1
ATOM 2406 O O . CYS A 1 318 ? 8.097 20.684 -43.027 1.00 38.81 318 CYS A O 1
ATOM 2408 N N . SER A 1 319 ? 8.483 22.892 -42.829 1.00 40.41 319 SER A N 1
ATOM 2409 C CA . SER A 1 319 ? 8.023 23.280 -44.156 1.00 40.41 319 SER A CA 1
ATOM 2410 C C . SER A 1 319 ? 9.028 22.827 -45.209 1.00 40.41 319 SER A C 1
ATOM 2412 O O . SER A 1 319 ? 10.211 23.160 -45.148 1.00 40.41 319 SER A O 1
ATOM 2414 N N . THR A 1 320 ? 8.522 22.117 -46.203 1.00 47.91 320 THR A N 1
ATOM 2415 C CA . THR A 1 320 ? 9.175 21.846 -47.479 1.00 47.91 320 THR A CA 1
ATOM 2416 C C . THR A 1 320 ? 9.543 23.139 -48.208 1.00 47.91 320 THR A C 1
ATOM 2418 O O . THR A 1 320 ? 8.682 23.991 -48.420 1.00 47.91 320 THR A O 1
ATOM 2421 N N . GLY A 1 321 ? 10.795 23.218 -48.668 1.00 47.12 321 GLY A N 1
ATOM 2422 C CA . GLY A 1 321 ? 11.205 24.052 -49.799 1.00 47.12 321 GLY A CA 1
ATOM 2423 C C . GLY A 1 321 ? 12.048 25.276 -49.448 1.00 47.12 321 GLY A C 1
ATOM 2424 O O . GLY A 1 321 ? 11.501 26.322 -49.134 1.00 47.12 321 GLY A O 1
ATOM 2425 N N . SER A 1 322 ? 13.374 25.176 -49.592 1.00 40.09 322 SER A N 1
ATOM 2426 C CA . SER A 1 322 ? 14.165 26.167 -50.341 1.00 40.09 322 SER A CA 1
ATOM 2427 C C . SER A 1 322 ? 15.632 25.736 -50.452 1.00 40.09 322 SER A C 1
ATOM 2429 O O . SER A 1 322 ? 16.250 25.241 -49.514 1.00 40.09 322 SER A O 1
ATOM 2431 N N . THR A 1 323 ? 16.155 25.913 -51.654 1.00 50.66 323 THR A N 1
ATOM 2432 C CA . THR A 1 323 ? 17.490 25.617 -52.172 1.00 50.66 323 THR A CA 1
ATOM 2433 C C . THR A 1 323 ? 18.650 26.325 -51.455 1.00 50.66 323 THR A C 1
ATOM 2435 O O . THR A 1 323 ? 18.591 27.525 -51.228 1.00 50.66 323 THR A O 1
ATOM 2438 N N . ARG A 1 324 ? 19.755 25.576 -51.278 1.00 52.00 324 ARG A N 1
ATOM 2439 C CA . ARG A 1 324 ? 21.172 26.002 -51.152 1.00 52.00 324 ARG A CA 1
ATOM 2440 C C . ARG A 1 324 ? 21.515 27.044 -50.064 1.00 52.00 324 ARG A C 1
ATOM 2442 O O . ARG A 1 324 ? 21.365 28.242 -50.260 1.00 52.00 324 ARG A O 1
ATOM 2449 N N . GLY A 1 325 ? 22.159 26.579 -48.990 1.00 39.06 325 GLY A N 1
ATOM 2450 C CA . GLY A 1 325 ? 22.895 27.389 -48.005 1.00 39.06 325 GLY A CA 1
ATOM 2451 C C . GLY A 1 325 ? 23.746 26.496 -47.083 1.00 39.06 325 GLY A C 1
ATOM 2452 O O . GLY A 1 325 ? 23.411 25.321 -46.940 1.00 39.06 325 GLY A O 1
ATOM 2453 N N . PRO A 1 326 ? 24.873 26.984 -46.525 1.00 49.62 326 PRO A N 1
ATOM 2454 C CA . PRO A 1 326 ? 25.953 26.136 -46.029 1.00 49.62 326 PRO A CA 1
ATOM 2455 C C . PRO A 1 326 ? 2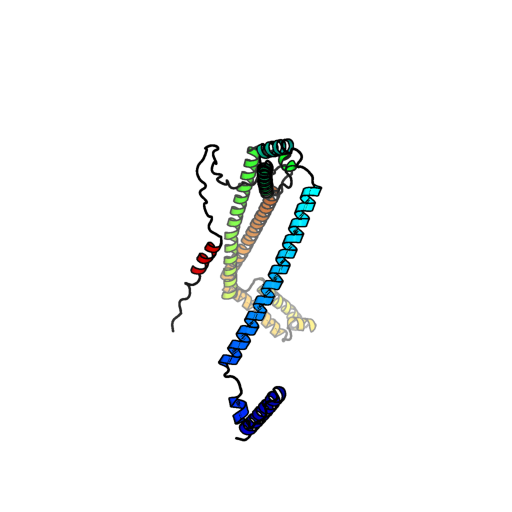5.628 25.462 -44.693 1.00 49.62 326 PRO A C 1
ATOM 2457 O O . PRO A 1 326 ? 24.928 25.995 -43.834 1.00 49.62 326 PRO A O 1
ATOM 2460 N N . ILE A 1 327 ? 26.195 24.269 -44.544 1.00 42.56 327 ILE A N 1
ATOM 2461 C CA . ILE A 1 327 ? 26.055 23.351 -43.417 1.00 42.56 327 ILE A CA 1
ATOM 2462 C C . ILE A 1 327 ? 26.601 24.011 -42.144 1.00 42.56 327 ILE A C 1
ATOM 2464 O O . ILE A 1 327 ? 27.810 24.164 -41.977 1.00 42.56 327 ILE A O 1
ATOM 2468 N N . CYS A 1 328 ? 25.701 24.371 -41.229 1.00 33.50 328 CYS A N 1
ATOM 2469 C CA . CYS A 1 328 ? 26.042 24.795 -39.878 1.00 33.50 328 CYS A CA 1
ATOM 2470 C C . CYS A 1 328 ? 25.946 23.571 -38.954 1.00 33.50 328 CYS A C 1
ATOM 2472 O O . CYS A 1 328 ? 24.854 23.125 -38.602 1.00 33.50 328 CYS A O 1
ATOM 2474 N N . TRP A 1 329 ? 27.094 22.995 -38.594 1.00 34.22 329 TRP A N 1
ATOM 2475 C CA . TRP A 1 329 ? 27.185 21.933 -37.591 1.00 34.22 329 TRP A CA 1
ATOM 2476 C C . TRP A 1 329 ? 26.862 22.506 -36.206 1.00 34.22 329 TRP A C 1
ATOM 2478 O O . TRP A 1 329 ? 27.720 23.107 -35.557 1.00 34.22 329 TRP A O 1
ATOM 2488 N N . ILE A 1 330 ? 25.636 22.300 -35.722 1.00 38.75 330 ILE A N 1
ATOM 2489 C CA . ILE A 1 330 ? 25.316 22.494 -34.305 1.00 38.75 330 ILE A CA 1
ATOM 2490 C C . ILE A 1 330 ? 25.840 21.272 -33.551 1.00 38.75 330 ILE A C 1
ATOM 2492 O O . ILE A 1 330 ? 25.281 20.179 -33.582 1.00 38.75 330 ILE A O 1
ATOM 2496 N N . ARG A 1 331 ? 26.982 21.477 -32.903 1.00 38.22 331 ARG A N 1
ATOM 2497 C CA . ARG A 1 331 ? 27.661 20.524 -32.032 1.00 38.22 331 ARG A CA 1
ATOM 2498 C C . ARG A 1 331 ? 26.839 20.364 -30.746 1.00 38.22 331 ARG A C 1
ATOM 2500 O O . ARG A 1 331 ? 26.856 21.249 -29.894 1.00 38.22 331 ARG A O 1
ATOM 2507 N N . SER A 1 332 ? 26.116 19.254 -30.607 1.00 41.69 332 SER A N 1
ATOM 2508 C CA . SER A 1 332 ? 25.466 18.876 -29.345 1.00 41.69 332 SER A CA 1
ATOM 2509 C C . SER A 1 332 ? 26.511 18.745 -28.225 1.00 41.69 332 SER A C 1
ATOM 2511 O O . SER A 1 332 ? 27.555 18.122 -28.449 1.00 41.69 332 SER A O 1
ATOM 2513 N N . PRO A 1 333 ? 26.279 19.298 -27.019 1.00 41.28 333 PRO A N 1
ATOM 2514 C CA . PRO A 1 333 ? 27.176 19.086 -25.894 1.00 41.28 333 PRO A CA 1
ATOM 2515 C C . PRO A 1 333 ? 27.081 17.634 -25.420 1.00 41.28 333 PRO A C 1
ATOM 2517 O O . PRO A 1 333 ? 25.992 17.090 -25.240 1.00 41.28 333 PRO A O 1
ATOM 2520 N N . SER A 1 334 ? 28.237 17.012 -25.207 1.00 44.88 334 SER A N 1
ATOM 2521 C CA . SER A 1 334 ? 28.360 15.672 -24.647 1.00 44.88 334 SER A CA 1
ATOM 2522 C C . SER A 1 334 ? 27.767 15.588 -23.233 1.00 44.88 334 SER A C 1
ATOM 2524 O O . SER A 1 334 ? 27.882 16.508 -22.419 1.00 44.88 334 SER A O 1
ATOM 2526 N N . ALA A 1 335 ? 27.178 14.430 -22.925 1.00 45.88 335 ALA A N 1
ATOM 2527 C CA . ALA A 1 335 ? 26.515 14.082 -21.664 1.00 45.88 335 ALA A CA 1
ATOM 2528 C C . ALA A 1 335 ? 27.405 14.167 -20.399 1.00 45.88 335 ALA A C 1
ATOM 2530 O O . ALA A 1 335 ? 26.938 13.959 -19.282 1.00 45.88 335 ALA A O 1
ATOM 2531 N N . THR A 1 336 ? 28.684 14.519 -20.531 1.00 48.62 336 THR A N 1
ATOM 2532 C CA . THR A 1 336 ? 29.641 14.615 -19.421 1.00 48.62 336 THR A CA 1
ATOM 2533 C C . THR A 1 336 ? 29.507 15.909 -18.603 1.00 48.62 336 THR A C 1
ATOM 2535 O O . THR A 1 336 ? 29.990 15.970 -17.474 1.00 48.62 336 THR A O 1
ATOM 2538 N N . ALA A 1 337 ? 28.816 16.939 -19.110 1.00 47.31 337 ALA A N 1
ATOM 2539 C CA . ALA A 1 337 ? 28.676 18.228 -18.417 1.00 47.31 337 ALA A CA 1
ATOM 2540 C C . ALA A 1 337 ? 27.534 18.284 -17.375 1.00 47.31 337 ALA A C 1
ATOM 2542 O O . ALA A 1 337 ? 27.513 19.184 -16.532 1.00 47.31 337 ALA A O 1
ATOM 2543 N N . GLN A 1 338 ? 26.599 17.326 -17.377 1.00 46.19 338 GLN A N 1
ATOM 2544 C CA . GLN A 1 338 ? 25.438 17.342 -16.470 1.00 46.19 338 GLN A CA 1
ATOM 2545 C C . GLN A 1 338 ? 25.743 16.799 -15.060 1.00 46.19 338 GLN A C 1
ATOM 2547 O O . GLN A 1 338 ? 25.127 17.235 -14.087 1.00 46.19 338 GLN A O 1
ATOM 2552 N N . LEU A 1 339 ? 26.761 15.947 -14.905 1.00 46.88 339 LEU A N 1
ATOM 2553 C CA . LEU A 1 339 ? 27.136 15.348 -13.613 1.00 46.88 339 LEU A CA 1
ATOM 2554 C C . LEU A 1 339 ? 27.943 16.280 -12.686 1.00 46.88 339 LEU A C 1
ATOM 2556 O O . LEU A 1 339 ? 27.995 16.054 -11.477 1.00 46.88 339 LEU A O 1
ATOM 2560 N N . ALA A 1 340 ? 28.520 17.371 -13.203 1.00 48.09 340 ALA A N 1
ATOM 2561 C CA . ALA A 1 340 ? 29.306 18.310 -12.395 1.00 48.09 340 ALA A CA 1
ATOM 2562 C C . ALA A 1 340 ? 28.450 19.320 -11.601 1.00 48.09 340 ALA A C 1
ATOM 2564 O O . ALA A 1 340 ? 28.923 19.885 -10.612 1.00 48.09 340 ALA A O 1
ATOM 2565 N N . ARG A 1 341 ? 27.178 19.537 -11.977 1.00 47.03 341 ARG A N 1
ATOM 2566 C CA . ARG A 1 341 ? 26.283 20.479 -11.274 1.00 47.03 341 ARG A CA 1
ATOM 2567 C C . ARG A 1 341 ? 25.556 19.873 -10.072 1.00 47.03 341 ARG A C 1
ATOM 2569 O O . ARG A 1 341 ? 25.224 20.613 -9.153 1.00 47.03 341 ARG A O 1
ATOM 2576 N N . GLN A 1 342 ? 25.383 18.552 -10.012 1.00 48.97 342 GLN A N 1
ATOM 2577 C CA . GLN A 1 342 ? 24.677 17.896 -8.900 1.00 48.97 342 GLN A CA 1
ATOM 2578 C C . GLN A 1 342 ? 25.539 17.681 -7.646 1.00 48.97 342 GLN A C 1
ATOM 2580 O O . GLN A 1 342 ? 25.001 17.577 -6.548 1.00 48.97 342 GLN A O 1
ATOM 2585 N N . ARG A 1 343 ? 26.876 17.711 -7.754 1.00 48.06 343 ARG A N 1
ATOM 2586 C CA . ARG A 1 343 ? 27.769 17.552 -6.588 1.00 48.06 343 ARG A CA 1
ATOM 2587 C C . ARG A 1 343 ? 28.014 18.832 -5.773 1.00 48.06 343 ARG A C 1
ATOM 2589 O O . ARG A 1 343 ? 28.614 18.745 -4.709 1.00 48.06 343 ARG A O 1
ATOM 2596 N N . ARG A 1 344 ? 27.540 20.010 -6.209 1.00 46.62 344 ARG A N 1
ATOM 2597 C CA . ARG A 1 344 ? 27.723 21.282 -5.468 1.00 46.62 344 ARG A CA 1
ATOM 2598 C C . ARG A 1 344 ? 26.602 21.646 -4.490 1.00 46.62 344 ARG A C 1
ATOM 2600 O O . ARG A 1 344 ? 26.759 22.620 -3.762 1.00 46.62 344 ARG A O 1
ATOM 2607 N N . CYS A 1 345 ? 25.515 20.878 -4.426 1.00 47.16 345 CYS A N 1
ATOM 2608 C CA . CYS A 1 345 ? 24.393 21.179 -3.526 1.00 47.16 345 CYS A CA 1
ATOM 2609 C C . CYS A 1 345 ? 24.405 20.402 -2.199 1.00 47.16 345 CYS A C 1
ATOM 2611 O O . CYS A 1 345 ? 23.568 20.690 -1.354 1.00 47.16 345 CYS A O 1
ATOM 2613 N N . ASN A 1 346 ? 25.349 19.476 -1.973 1.00 44.53 346 ASN A N 1
ATOM 2614 C CA . ASN A 1 346 ? 25.284 18.548 -0.832 1.00 44.53 346 ASN A CA 1
ATOM 2615 C C . ASN A 1 346 ? 26.307 18.788 0.298 1.00 44.53 346 ASN A C 1
ATOM 2617 O O . ASN A 1 346 ? 26.485 17.922 1.144 1.00 44.53 346 ASN A O 1
ATOM 2621 N N . THR A 1 347 ? 26.988 19.941 0.341 1.00 47.91 347 THR A N 1
ATOM 2622 C CA . THR A 1 347 ? 28.026 20.232 1.360 1.00 47.91 347 THR A CA 1
ATOM 2623 C C . THR A 1 347 ? 27.771 21.477 2.218 1.00 47.91 347 THR A C 1
ATOM 2625 O O . THR A 1 347 ? 28.657 21.912 2.946 1.00 47.91 347 THR A O 1
ATOM 2628 N N . LYS A 1 348 ? 26.559 22.049 2.207 1.00 47.38 348 LYS A N 1
ATOM 2629 C CA . LYS A 1 348 ? 26.175 23.158 3.106 1.00 47.38 348 LYS A CA 1
ATOM 2630 C C . LYS A 1 348 ? 25.067 22.746 4.082 1.00 47.38 348 LYS A C 1
ATOM 2632 O O . LYS A 1 348 ? 23.976 23.290 4.025 1.00 47.38 348 LYS A O 1
ATOM 2637 N N . SER A 1 349 ? 25.349 21.790 4.964 1.00 47.94 349 SER A N 1
ATOM 2638 C CA . SER A 1 349 ? 24.558 21.556 6.185 1.00 47.94 349 SER A CA 1
ATOM 2639 C C . SER A 1 349 ? 25.396 20.801 7.214 1.00 47.94 349 SER A C 1
ATOM 2641 O O . SER A 1 349 ? 25.197 19.619 7.452 1.00 47.94 349 SER A O 1
ATOM 2643 N N . GLN A 1 350 ? 26.372 21.484 7.807 1.00 43.56 350 GLN A N 1
ATOM 2644 C CA . GLN A 1 350 ? 27.000 21.065 9.061 1.00 43.56 350 GLN A CA 1
ATOM 2645 C C . GLN A 1 350 ? 27.456 22.336 9.787 1.00 43.56 350 GLN A C 1
ATOM 2647 O O . GLN A 1 350 ? 28.493 22.916 9.476 1.00 43.56 350 GLN A O 1
ATOM 2652 N N . LYS A 1 351 ? 26.603 22.821 10.697 1.00 57.12 351 LYS A N 1
ATOM 2653 C CA . LYS A 1 351 ? 26.982 23.761 11.759 1.00 57.12 351 LYS A CA 1
ATOM 2654 C C . LYS A 1 351 ? 27.538 22.937 12.929 1.00 57.12 351 LYS A C 1
ATOM 2656 O O . LYS A 1 351 ? 26.917 21.925 13.251 1.00 57.12 351 LYS A O 1
ATOM 2661 N N . PRO A 1 352 ? 28.643 23.346 13.568 1.00 59.16 352 PRO A N 1
ATOM 2662 C CA . PRO A 1 352 ? 29.065 22.766 14.833 1.00 59.16 352 PRO A CA 1
ATOM 2663 C C . PRO A 1 352 ? 28.244 23.362 15.984 1.00 59.16 352 PRO A C 1
ATOM 2665 O O . PRO A 1 352 ? 27.927 24.551 15.982 1.00 59.16 352 PRO A O 1
ATOM 2668 N N . SER A 1 353 ? 27.873 22.498 16.924 1.00 55.22 353 SER A N 1
ATOM 2669 C CA . SER A 1 353 ? 27.316 22.829 18.232 1.00 55.22 353 SER A CA 1
ATOM 2670 C C . SER A 1 353 ? 28.428 23.242 19.193 1.00 55.22 353 SER A C 1
ATOM 2672 O O . SER A 1 353 ? 29.497 22.631 19.196 1.00 55.22 353 SER A O 1
ATOM 2674 N N . ASP A 1 354 ? 28.127 24.256 19.994 1.00 58.75 354 ASP A N 1
ATOM 2675 C CA . ASP A 1 354 ? 28.987 24.889 20.986 1.00 58.75 354 ASP A CA 1
A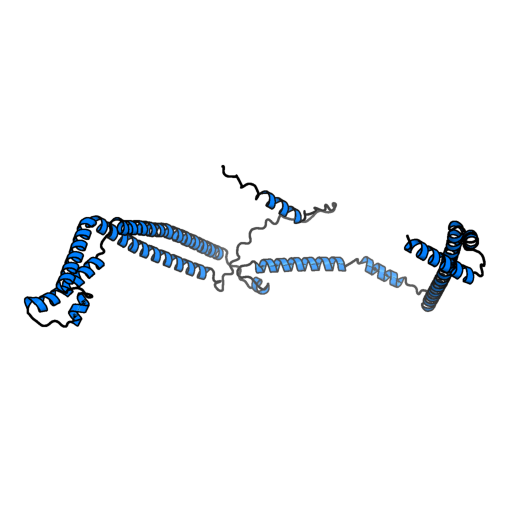TOM 2676 C C . ASP A 1 354 ? 29.474 23.942 22.098 1.00 58.75 354 ASP A C 1
ATOM 2678 O O . ASP A 1 354 ? 28.780 23.010 22.520 1.00 58.75 354 ASP A O 1
ATOM 2682 N N . SER A 1 355 ? 30.673 24.239 22.599 1.00 59.34 355 SER A N 1
ATOM 2683 C CA . SER A 1 355 ? 31.158 23.939 23.950 1.00 59.34 355 SER A CA 1
ATOM 2684 C C . SER A 1 355 ? 31.760 25.205 24.539 1.00 59.34 355 SER A C 1
ATOM 2686 O O . SER A 1 355 ? 32.459 25.909 23.772 1.00 59.34 355 SER A O 1
#

Secondary structure (DSSP, 8-state):
--HHHHHHHHHHHHHHHHHHHTT--S-HHHHHHHSPPHHHHHHHHHHHHHHHHHHHHHHHHHHHHHHHHHHHHHHHHHHHHH-S---THHHHHHHHHHHHT--SHHHHHHHHHHHHHHHHHHHHHHHTSSSPP--HHHHHHSPPPPHHHHHHHHHHHHHHHHHHHHHHHHHHHHHHHHHHHHHHHHHHHHHTTPPPHHHHHHHHHHHHHHHHHHIIIIIS-----HHHHHHHHTTS-HHHHHHHHHHHHHHHHHHHHHTHHHHHHHHHHHHHHHHHHHHHHHHHHHHHHHHHHHHHHHS--TT----------------------------PPPGGGSHHHHTTSSS---PPPP-